Protein AF-A0AAU2PPN4-F1 (afdb_monomer_lite)

Structure (mmCIF, N/CA/C/O backbone):
data_AF-A0AAU2PPN4-F1
#
_entry.id   AF-A0AAU2PPN4-F1
#
loop_
_atom_site.group_PDB
_atom_site.id
_atom_site.type_symbol
_atom_site.label_atom_id
_atom_site.label_alt_id
_atom_site.label_comp_id
_atom_site.label_asym_id
_atom_site.label_entity_id
_atom_site.label_seq_id
_atom_site.pdbx_PDB_ins_code
_atom_site.Cartn_x
_atom_site.Cartn_y
_atom_site.Cartn_z
_atom_site.occupancy
_atom_site.B_iso_or_equiv
_atom_site.auth_seq_id
_atom_site.auth_comp_id
_atom_site.auth_asym_id
_atom_site.auth_atom_id
_atom_site.pdbx_PDB_model_num
ATOM 1 N N . MET A 1 1 ? -10.619 4.257 27.844 1.00 34.97 1 MET A N 1
ATOM 2 C CA . MET A 1 1 ? -9.522 4.331 26.847 1.00 34.97 1 MET A CA 1
ATOM 3 C C . MET A 1 1 ? -10.111 4.297 25.440 1.00 34.97 1 MET A C 1
ATOM 5 O O . MET A 1 1 ? -10.118 3.273 24.762 1.00 34.97 1 MET A O 1
ATOM 9 N N . ALA A 1 2 ? -10.735 5.408 25.063 1.00 36.84 2 ALA A N 1
ATOM 10 C CA . ALA A 1 2 ? -11.470 5.618 23.823 1.00 36.84 2 ALA A CA 1
ATOM 11 C C . ALA A 1 2 ? -10.862 6.824 23.096 1.00 36.84 2 ALA A C 1
ATOM 13 O O . ALA A 1 2 ? -10.266 7.665 23.760 1.00 36.84 2 ALA A O 1
ATOM 14 N N . ALA A 1 3 ? -11.058 6.863 21.776 1.00 34.19 3 ALA A N 1
ATOM 15 C CA . ALA A 1 3 ? -10.597 7.883 20.834 1.00 34.19 3 ALA A CA 1
ATOM 16 C C . ALA A 1 3 ? -9.078 7.920 20.598 1.00 34.19 3 ALA A C 1
ATOM 18 O O . ALA A 1 3 ? -8.352 8.563 21.338 1.00 34.19 3 ALA A O 1
ATOM 19 N N . ASP A 1 4 ? -8.614 7.245 19.538 1.00 32.22 4 ASP A N 1
ATOM 20 C CA . ASP A 1 4 ? -7.428 7.712 18.797 1.00 32.22 4 ASP A CA 1
ATOM 21 C C . ASP A 1 4 ? -7.310 7.068 17.400 1.00 32.22 4 ASP A C 1
ATOM 23 O O . ASP A 1 4 ? -6.239 6.675 16.954 1.00 32.22 4 ASP A O 1
ATOM 27 N N . LEU A 1 5 ? -8.434 6.925 16.684 1.00 43.41 5 LEU A N 1
ATOM 28 C CA .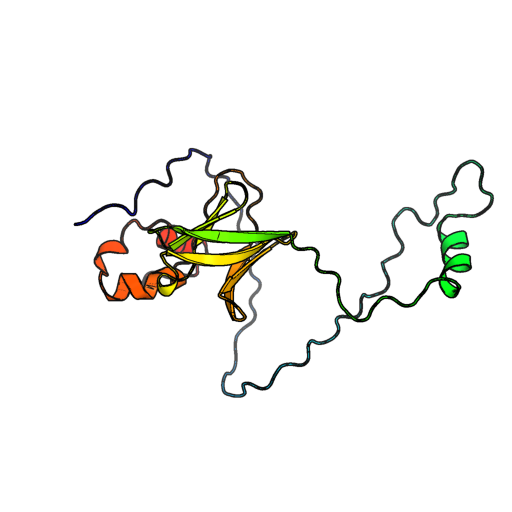 LEU A 1 5 ? -8.401 6.631 15.240 1.00 43.41 5 LEU A CA 1
ATOM 29 C C . LEU A 1 5 ? -8.370 7.916 14.388 1.00 43.41 5 LEU A C 1
ATOM 31 O O . LEU A 1 5 ? -8.417 7.852 13.163 1.00 43.41 5 LEU A O 1
ATOM 35 N N . ALA A 1 6 ? -8.283 9.088 15.021 1.00 44.72 6 ALA A N 1
ATOM 36 C CA . ALA A 1 6 ? -8.470 10.379 14.377 1.00 44.72 6 ALA A CA 1
ATOM 37 C C . ALA A 1 6 ? -7.206 11.240 14.474 1.00 44.72 6 ALA A C 1
ATOM 39 O O . ALA A 1 6 ? -7.064 12.032 15.399 1.00 44.72 6 ALA A O 1
ATOM 40 N N . LYS A 1 7 ? -6.309 11.094 13.487 1.00 33.94 7 LYS A N 1
ATOM 41 C CA . LYS A 1 7 ? -5.543 12.194 12.860 1.00 33.94 7 LYS A CA 1
ATOM 42 C C . LYS A 1 7 ? -4.616 11.650 11.768 1.00 33.94 7 LYS A C 1
ATOM 44 O O . LYS A 1 7 ? -3.400 11.592 11.908 1.00 33.94 7 LYS A O 1
ATOM 49 N N . CYS A 1 8 ? -5.191 11.350 10.608 1.00 38.97 8 CYS A N 1
ATOM 50 C CA . CYS A 1 8 ? -4.474 11.528 9.344 1.00 38.97 8 CYS A CA 1
ATOM 51 C C . CYS A 1 8 ? -4.653 12.989 8.885 1.00 38.97 8 CYS A C 1
ATOM 53 O O . CYS A 1 8 ? -5.188 13.246 7.815 1.00 38.97 8 CYS A O 1
ATOM 55 N N . GLN A 1 9 ? -4.281 13.967 9.723 1.00 38.28 9 GLN A N 1
ATOM 56 C CA . GLN A 1 9 ? -4.245 15.378 9.322 1.00 38.28 9 GLN A CA 1
ATOM 57 C C . GLN A 1 9 ? -2.889 15.672 8.680 1.00 38.28 9 GLN A C 1
ATOM 59 O O . GLN A 1 9 ? -1.949 16.119 9.327 1.00 38.28 9 GLN A O 1
ATOM 64 N N . GLY A 1 10 ? -2.801 15.379 7.387 1.00 33.25 10 GLY A N 1
ATOM 65 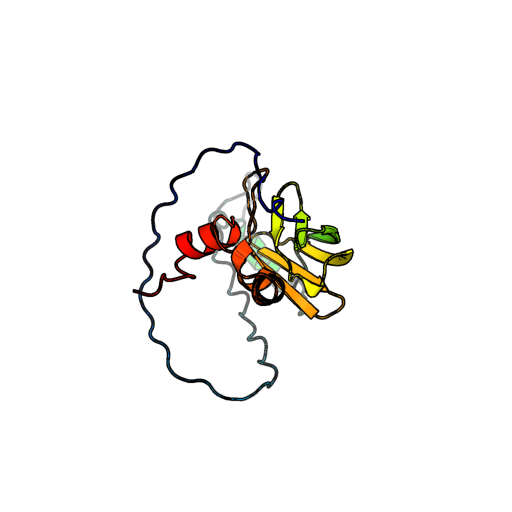C CA . GLY A 1 10 ? -1.851 15.990 6.469 1.00 33.25 10 GLY A CA 1
ATOM 66 C C . GLY A 1 10 ? -2.665 16.498 5.291 1.00 33.25 10 GLY A C 1
ATOM 67 O O . GLY A 1 10 ? -3.153 15.701 4.499 1.00 33.25 10 GLY A O 1
ATOM 68 N N . ALA A 1 11 ? -2.900 17.808 5.252 1.00 38.97 11 ALA A N 1
ATOM 69 C CA . ALA A 1 11 ? -3.744 18.466 4.268 1.00 38.97 11 ALA A CA 1
ATOM 70 C C . ALA A 1 11 ? -3.282 18.161 2.832 1.00 38.97 11 ALA A C 1
ATOM 72 O O . ALA A 1 11 ? -2.159 18.477 2.444 1.00 38.97 11 ALA A O 1
ATOM 73 N N . GLY A 1 12 ? -4.179 17.578 2.044 1.00 29.23 12 GLY A N 1
ATOM 74 C CA . GLY A 1 12 ? -4.065 17.427 0.601 1.00 29.23 12 GLY A CA 1
ATOM 75 C C . GLY A 1 12 ? -5.477 17.422 0.035 1.00 29.23 12 GLY A C 1
ATOM 76 O O . GLY A 1 12 ? -6.288 16.589 0.425 1.00 29.23 12 GLY A O 1
ATOM 77 N N . HIS A 1 13 ? -5.777 18.412 -0.801 1.00 29.27 13 HIS A N 1
ATOM 78 C CA . HIS A 1 13 ? -7.071 18.656 -1.441 1.00 29.27 13 HIS A CA 1
ATOM 79 C C . HIS A 1 13 ? -7.769 17.374 -1.946 1.00 29.27 13 HIS A C 1
ATOM 81 O O . HIS A 1 13 ? -7.088 16.501 -2.494 1.00 29.27 13 HIS A O 1
ATOM 87 N N . PRO A 1 14 ? -9.112 17.277 -1.860 1.00 30.80 14 PRO A N 1
ATOM 88 C CA . PRO A 1 14 ? -9.860 16.204 -2.501 1.00 30.80 14 PRO A CA 1
ATOM 89 C C . PRO A 1 14 ? -9.765 16.370 -4.022 1.00 30.80 14 PRO A C 1
ATOM 91 O O . PRO A 1 14 ? -10.419 17.221 -4.619 1.00 30.80 14 PRO A O 1
ATOM 94 N N . GLN A 1 15 ? -8.912 15.572 -4.657 1.00 39.47 15 GLN A N 1
ATOM 95 C CA . GLN A 1 15 ? -8.899 15.448 -6.110 1.00 39.47 15 GLN A CA 1
ATOM 96 C C . GLN A 1 15 ? -10.104 14.572 -6.477 1.00 39.47 15 GLN A C 1
ATOM 98 O O . GLN A 1 15 ? -10.141 13.384 -6.156 1.00 39.47 15 GLN A O 1
ATOM 103 N N . HIS A 1 16 ? -11.109 15.189 -7.090 1.00 28.36 16 HIS A N 1
ATOM 104 C CA . HIS A 1 16 ? -12.292 14.551 -7.654 1.00 28.36 16 HIS A CA 1
ATOM 105 C C . HIS A 1 16 ? -11.870 13.534 -8.730 1.00 28.36 16 HIS A C 1
ATOM 107 O O . HIS A 1 16 ? -11.605 13.902 -9.874 1.00 28.36 16 HIS A O 1
ATOM 113 N N . VAL A 1 17 ? -11.789 12.250 -8.375 1.00 34.25 17 VAL A N 1
ATOM 114 C CA . VAL A 1 17 ? -11.592 11.174 -9.355 1.00 34.25 17 VAL A CA 1
ATOM 115 C C . VAL A 1 17 ? -12.963 10.795 -9.903 1.00 34.25 17 VAL A C 1
ATOM 117 O O . VAL A 1 17 ? -13.818 10.285 -9.182 1.00 34.25 17 VAL A O 1
ATOM 120 N N . ALA A 1 18 ? -13.178 11.117 -11.177 1.00 27.34 18 ALA A N 1
ATOM 121 C CA . ALA A 1 18 ? -14.377 10.767 -11.924 1.00 27.34 18 ALA A CA 1
ATOM 122 C C . ALA A 1 18 ? -14.605 9.238 -11.943 1.00 27.34 18 ALA A C 1
ATOM 124 O O . ALA A 1 18 ? -13.632 8.478 -11.960 1.00 27.34 18 ALA A O 1
ATOM 125 N N . PRO A 1 19 ? -15.866 8.771 -11.972 1.00 28.31 19 PRO A N 1
ATOM 126 C CA . PRO A 1 19 ? -16.170 7.347 -11.969 1.00 28.31 19 PRO A CA 1
ATOM 127 C C . PRO A 1 19 ? -15.781 6.718 -13.312 1.00 28.31 19 PRO A C 1
ATOM 129 O O . PRO A 1 19 ? -16.357 7.033 -14.355 1.00 28.31 19 PRO A O 1
ATOM 132 N N . VAL A 1 20 ? -14.807 5.807 -13.291 1.00 32.62 20 VAL A N 1
ATOM 133 C CA . VAL A 1 20 ? -14.548 4.914 -14.424 1.00 32.62 20 VAL A CA 1
ATOM 134 C C . VAL A 1 20 ? -15.652 3.85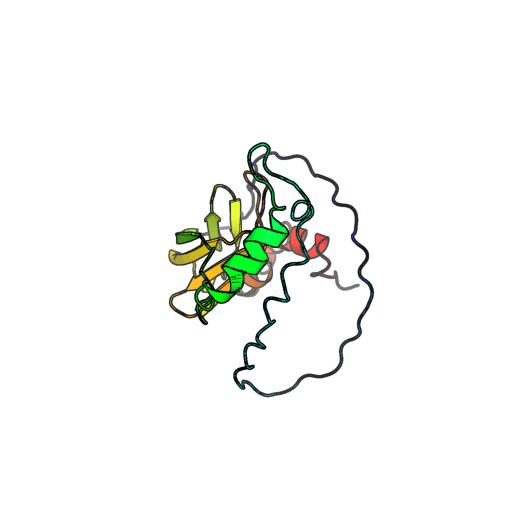9 -14.419 1.00 32.62 20 VAL A C 1
ATOM 136 O O . VAL A 1 20 ? -15.828 3.139 -13.438 1.00 32.62 20 VAL A O 1
ATOM 139 N N . ARG A 1 21 ? -16.443 3.840 -15.495 1.00 27.94 21 ARG A N 1
ATOM 140 C CA . ARG A 1 21 ? -17.590 2.947 -15.695 1.00 27.94 21 ARG A CA 1
ATOM 141 C C . ARG A 1 21 ? -17.179 1.485 -15.508 1.00 27.94 21 ARG A C 1
ATOM 143 O O . ARG A 1 21 ? -16.248 1.016 -16.156 1.00 27.94 21 ARG A O 1
ATOM 150 N N . ALA A 1 22 ? -17.898 0.791 -14.632 1.00 28.19 22 ALA A N 1
ATOM 151 C CA . ALA A 1 22 ? -17.830 -0.651 -14.477 1.00 28.19 22 ALA A CA 1
ATOM 152 C C . ALA A 1 22 ? -18.841 -1.285 -15.438 1.00 28.19 22 ALA A C 1
ATOM 154 O O . ALA A 1 22 ? -20.046 -1.205 -15.197 1.00 28.19 22 ALA A O 1
ATOM 155 N N . ASP A 1 23 ? -18.358 -1.889 -16.522 1.00 25.52 23 ASP A N 1
ATOM 156 C CA . ASP A 1 23 ? -19.172 -2.832 -17.283 1.00 25.52 23 ASP A CA 1
ATOM 157 C C . ASP A 1 23 ? -19.259 -4.152 -16.512 1.00 25.52 23 ASP A C 1
ATOM 159 O O . ASP A 1 23 ? -18.270 -4.689 -16.004 1.00 25.52 23 ASP A O 1
ATOM 163 N N . ALA A 1 24 ? -20.497 -4.614 -16.377 1.00 33.00 24 ALA A N 1
ATOM 164 C CA . ALA A 1 24 ? -20.911 -5.751 -15.582 1.00 33.00 24 ALA A CA 1
ATOM 165 C C . ALA A 1 24 ? -20.399 -7.076 -16.158 1.00 33.00 24 ALA A C 1
ATOM 167 O O . ALA A 1 24 ? -20.571 -7.353 -17.343 1.00 33.00 24 ALA A O 1
ATOM 168 N N . VAL A 1 25 ? -19.883 -7.949 -15.289 1.00 31.28 25 VAL A N 1
ATOM 169 C CA . VAL A 1 25 ? -19.829 -9.393 -15.550 1.00 31.28 25 VAL A CA 1
ATOM 170 C C . VAL A 1 25 ? -20.318 -10.116 -14.300 1.00 31.28 25 VAL A C 1
ATOM 172 O O . VAL A 1 25 ? -19.724 -10.020 -13.227 1.00 31.28 25 VAL A O 1
ATOM 175 N N . GLN A 1 26 ? -21.463 -10.782 -14.451 1.00 29.61 26 GLN A N 1
ATOM 176 C CA . GLN A 1 26 ? -22.139 -11.566 -13.425 1.00 29.61 26 GLN A CA 1
ATOM 177 C C . GLN A 1 26 ? -21.310 -12.770 -12.965 1.00 29.61 26 GLN A C 1
ATOM 179 O O . GLN A 1 26 ? -20.626 -13.431 -13.745 1.00 29.61 26 GLN A O 1
ATOM 184 N N . ALA A 1 27 ? -21.425 -13.051 -11.669 1.00 31.86 27 ALA A N 1
ATOM 185 C CA . ALA A 1 27 ? -20.850 -14.198 -10.991 1.00 31.86 27 ALA A CA 1
ATOM 186 C C . ALA A 1 27 ? -21.676 -15.470 -11.225 1.00 31.86 27 ALA A C 1
ATOM 188 O O . ALA A 1 27 ? -22.899 -15.435 -11.126 1.00 31.86 27 ALA A O 1
ATOM 189 N N . HIS A 1 28 ? -20.994 -16.606 -11.376 1.00 27.67 28 HIS A N 1
ATOM 190 C CA . HIS A 1 28 ? -21.511 -17.903 -10.948 1.00 27.67 28 HIS A CA 1
ATOM 191 C C . HIS A 1 28 ? -20.375 -18.788 -10.414 1.00 27.67 28 HIS A C 1
ATOM 193 O O . HIS A 1 28 ? -19.384 -19.011 -11.101 1.00 27.67 28 HIS A O 1
ATOM 199 N N . GLY A 1 29 ? -20.579 -19.317 -9.200 1.00 25.72 29 GLY A N 1
ATOM 200 C CA . GLY A 1 29 ? -20.062 -20.617 -8.755 1.00 25.72 29 GLY A CA 1
ATOM 201 C C . GLY A 1 29 ? -18.707 -20.650 -8.037 1.00 25.72 29 GLY A C 1
ATOM 202 O O . GLY A 1 29 ? -17.661 -20.690 -8.669 1.00 25.72 29 GLY A O 1
ATOM 203 N N . VAL A 1 30 ? -18.742 -20.781 -6.707 1.00 35.62 30 VAL A N 1
ATOM 204 C CA . VAL A 1 30 ? -17.782 -21.600 -5.928 1.00 35.62 30 VAL A CA 1
ATOM 205 C C . VAL A 1 30 ? -18.509 -22.926 -5.627 1.00 35.62 30 VAL A C 1
ATOM 207 O O . VAL A 1 30 ? -19.734 -22.866 -5.484 1.00 35.62 30 VAL A O 1
ATOM 210 N N . PRO A 1 31 ? -17.850 -24.103 -5.525 1.00 38.84 31 PRO A N 1
ATOM 211 C CA . PRO A 1 31 ? -16.815 -24.340 -4.509 1.00 38.84 31 PRO A CA 1
ATOM 212 C C . PRO A 1 31 ? -15.648 -25.269 -4.928 1.00 38.84 31 PRO A C 1
ATOM 214 O O . PRO A 1 31 ? -15.765 -26.064 -5.849 1.00 38.84 31 PRO A O 1
ATOM 217 N N . GLY A 1 32 ? -14.551 -25.211 -4.162 1.00 31.08 32 GLY A N 1
ATOM 218 C CA . GLY A 1 32 ? -13.634 -26.341 -3.941 1.00 31.08 32 GLY A CA 1
ATOM 219 C C . GLY A 1 32 ? -12.655 -26.705 -5.061 1.00 31.08 32 GLY A C 1
ATOM 220 O O . GLY A 1 32 ? -12.976 -27.512 -5.916 1.00 31.08 32 GLY A O 1
ATOM 221 N N . ASP A 1 33 ? -11.431 -26.178 -4.989 1.00 28.67 33 ASP A N 1
ATOM 222 C CA . ASP A 1 33 ? -10.220 -27.007 -4.863 1.00 28.67 33 ASP A CA 1
ATOM 223 C C . ASP A 1 33 ? -8.999 -26.097 -4.690 1.00 28.67 33 ASP A C 1
ATOM 225 O O . ASP A 1 33 ? -8.685 -25.262 -5.543 1.00 28.67 33 ASP A O 1
ATOM 229 N N . VAL A 1 34 ? -8.290 -26.249 -3.569 1.00 38.25 34 VAL A N 1
ATOM 230 C CA . VAL A 1 34 ? -6.958 -25.661 -3.369 1.00 38.25 34 VAL A CA 1
ATOM 231 C C . VAL A 1 34 ? -5.963 -26.564 -4.091 1.00 38.25 34 VAL A C 1
ATOM 233 O O . VAL A 1 34 ? -5.168 -27.277 -3.489 1.00 38.25 34 VAL A O 1
ATOM 236 N N . LEU A 1 35 ? -6.036 -26.550 -5.417 1.00 34.56 35 LEU A N 1
ATOM 237 C CA . LEU A 1 35 ? -4.981 -27.046 -6.279 1.00 34.56 35 LEU A CA 1
ATOM 238 C C . LEU A 1 35 ? -4.301 -25.836 -6.896 1.00 34.56 35 LEU A C 1
ATOM 240 O O . LEU A 1 35 ? -4.920 -24.994 -7.547 1.00 34.56 35 LEU A O 1
ATOM 244 N N . GLN A 1 36 ? -3.009 -25.752 -6.594 1.00 37.41 36 GLN A N 1
ATOM 245 C CA . GLN A 1 36 ? -2.022 -24.851 -7.165 1.00 37.41 36 GLN A CA 1
ATOM 246 C C . GLN A 1 36 ? -2.356 -24.577 -8.632 1.00 37.41 36 GLN A C 1
ATOM 248 O O . GLN A 1 36 ? -2.169 -25.426 -9.503 1.00 37.41 36 GLN A O 1
ATOM 253 N N . ARG A 1 37 ? -2.901 -23.387 -8.901 1.00 33.09 37 ARG A N 1
ATOM 254 C CA . ARG A 1 37 ? -3.187 -22.974 -10.272 1.00 33.09 37 ARG A CA 1
ATOM 255 C C . ARG A 1 37 ? -1.837 -22.877 -10.982 1.00 33.09 37 ARG A C 1
ATOM 257 O O . ARG A 1 37 ? -0.952 -22.194 -10.459 1.00 33.09 37 ARG A O 1
ATOM 264 N N . PRO A 1 38 ? -1.650 -23.522 -12.144 1.00 28.91 38 PRO A N 1
ATOM 265 C CA . PRO A 1 38 ? -0.454 -23.292 -12.928 1.00 28.91 38 PRO A CA 1
ATOM 266 C C . PRO A 1 38 ? -0.440 -21.803 -13.265 1.00 28.91 38 PRO A C 1
ATOM 268 O O . PRO A 1 38 ? -1.431 -21.266 -13.767 1.00 28.91 38 PRO A O 1
ATOM 271 N N . VAL A 1 39 ? 0.659 -21.124 -12.934 1.00 44.28 39 VAL A N 1
ATOM 272 C CA . VAL A 1 39 ? 0.920 -19.768 -13.410 1.00 44.28 39 VAL A CA 1
ATOM 273 C C . VAL A 1 39 ? 0.938 -19.876 -14.926 1.00 44.28 39 VAL A C 1
ATOM 275 O O . VAL A 1 39 ? 1.912 -20.335 -15.521 1.00 44.28 39 VAL A O 1
ATOM 278 N N . VAL A 1 40 ? -0.196 -19.554 -15.549 1.00 35.94 40 VAL A N 1
ATOM 279 C CA . VAL A 1 40 ? -0.322 -19.501 -16.997 1.00 35.94 40 VAL A CA 1
ATOM 280 C C . VAL A 1 40 ? 0.732 -18.503 -17.434 1.00 35.94 40 VAL A C 1
ATOM 282 O O . VAL A 1 40 ? 0.630 -17.315 -17.118 1.00 35.94 40 VAL A O 1
ATOM 285 N N . ARG A 1 41 ? 1.775 -19.012 -18.100 1.00 40.62 41 ARG A N 1
ATOM 286 C CA . ARG A 1 41 ? 2.785 -18.212 -18.780 1.00 40.62 41 ARG A CA 1
ATOM 287 C C . ARG A 1 41 ? 2.018 -17.303 -19.726 1.00 40.62 41 ARG A C 1
ATOM 289 O O . ARG A 1 41 ? 1.647 -17.705 -20.827 1.00 40.62 41 ARG A O 1
ATOM 296 N N . ARG A 1 42 ? 1.744 -16.075 -19.287 1.00 39.50 42 ARG A N 1
ATOM 297 C CA . ARG A 1 42 ? 1.425 -14.992 -20.200 1.00 39.50 42 ARG A CA 1
ATOM 298 C C . ARG A 1 42 ? 2.724 -14.828 -20.962 1.00 39.50 42 ARG A C 1
ATOM 300 O O . ARG A 1 42 ? 3.672 -14.250 -20.438 1.00 39.50 42 ARG A O 1
ATOM 307 N N . GLY A 1 43 ? 2.806 -15.485 -22.120 1.00 31.50 43 GLY A N 1
ATOM 308 C CA . GLY A 1 43 ? 3.913 -15.292 -23.033 1.00 31.50 43 GLY A CA 1
ATOM 309 C C . GLY A 1 43 ? 4.138 -13.795 -23.102 1.00 31.50 43 GLY A C 1
ATOM 310 O O . GLY A 1 43 ? 3.172 -13.037 -23.249 1.00 31.50 43 GLY A O 1
ATOM 311 N N . VAL A 1 44 ? 5.381 -13.372 -22.890 1.00 44.25 44 VAL A N 1
ATOM 312 C CA . VAL A 1 44 ? 5.805 -12.033 -23.270 1.00 44.25 44 VAL A CA 1
ATOM 313 C C . VAL A 1 44 ? 5.556 -11.995 -24.771 1.00 44.25 44 VAL A C 1
ATOM 315 O O . VAL A 1 44 ? 6.359 -12.481 -25.564 1.00 44.25 44 VAL A O 1
ATOM 318 N N . GLY A 1 45 ? 4.343 -11.580 -25.142 1.00 32.81 45 GLY A N 1
ATOM 319 C CA . GLY A 1 45 ? 3.944 -11.393 -26.517 1.00 32.81 45 GLY A CA 1
ATOM 320 C C . GLY A 1 45 ? 4.988 -10.484 -27.123 1.00 32.81 45 GLY A C 1
ATOM 321 O O . GLY A 1 45 ? 5.394 -9.518 -26.472 1.00 32.81 45 GLY A O 1
ATOM 322 N N . ALA A 1 46 ? 5.459 -10.871 -28.309 1.00 40.62 46 ALA A N 1
ATOM 323 C CA . ALA A 1 46 ? 6.370 -10.101 -29.133 1.00 40.62 46 ALA A CA 1
ATOM 324 C C . ALA A 1 46 ? 6.149 -8.610 -28.875 1.00 40.62 46 ALA A C 1
ATOM 326 O O . ALA A 1 46 ? 5.034 -8.116 -29.072 1.00 40.62 46 ALA A O 1
ATOM 327 N N . SER A 1 47 ? 7.178 -7.937 -28.348 1.00 46.97 47 SER A N 1
ATOM 328 C CA . SER A 1 47 ? 7.160 -6.491 -28.168 1.00 46.97 47 SER A CA 1
ATOM 329 C C . SER A 1 47 ? 6.639 -5.898 -29.468 1.00 46.97 47 SER A C 1
ATOM 331 O O . SER A 1 47 ? 7.255 -6.113 -30.516 1.00 46.97 47 SER A O 1
ATOM 333 N N . GLN A 1 48 ? 5.474 -5.250 -29.424 1.00 47.44 48 GLN A N 1
ATOM 334 C CA . GLN A 1 48 ? 4.966 -4.549 -30.593 1.00 47.44 48 GLN A CA 1
ATOM 335 C C . GLN A 1 48 ? 6.083 -3.630 -31.078 1.00 47.44 48 GLN A C 1
ATOM 337 O O . GLN A 1 48 ? 6.667 -2.920 -30.254 1.00 47.44 48 GLN A O 1
ATOM 342 N N . ALA A 1 49 ? 6.416 -3.750 -32.368 1.00 47.53 49 ALA A N 1
ATOM 343 C CA . ALA A 1 49 ? 7.464 -2.993 -33.038 1.00 47.53 49 ALA A CA 1
ATOM 344 C C . ALA A 1 49 ? 7.422 -1.552 -32.535 1.00 47.53 49 ALA A C 1
ATOM 346 O O . ALA A 1 49 ? 6.391 -0.875 -32.621 1.00 47.53 49 ALA A O 1
ATOM 347 N N . GLY A 1 50 ? 8.503 -1.152 -31.870 1.00 52.41 50 GLY A N 1
ATOM 348 C CA . GLY A 1 50 ? 8.554 0.126 -31.195 1.00 52.41 50 GLY A CA 1
ATOM 349 C C . GLY A 1 50 ? 8.403 1.222 -32.237 1.00 52.41 50 GLY A C 1
ATOM 350 O O . GLY A 1 50 ? 8.910 1.104 -33.351 1.00 52.41 50 GLY A O 1
ATOM 351 N N . VAL A 1 51 ? 7.767 2.328 -31.860 1.00 57.56 51 VAL A N 1
ATOM 352 C CA . VAL A 1 51 ? 7.574 3.558 -32.661 1.00 57.56 51 VAL A CA 1
ATOM 353 C C . VAL A 1 51 ? 8.919 4.227 -33.078 1.00 57.56 51 VAL A C 1
ATOM 355 O O . VAL A 1 51 ? 8.980 5.401 -33.421 1.00 57.56 51 VAL A O 1
ATOM 358 N N . GLY A 1 52 ? 10.041 3.498 -33.063 1.00 64.56 52 GLY A N 1
ATOM 359 C CA . GLY A 1 52 ? 11.376 3.942 -33.448 1.00 64.56 52 GLY A CA 1
ATOM 360 C C . GLY A 1 52 ? 12.196 2.938 -34.266 1.00 64.56 52 GLY A C 1
ATOM 361 O O . GLY A 1 52 ? 13.349 3.252 -34.553 1.00 64.56 52 GLY A O 1
ATOM 362 N N . ASP A 1 53 ? 11.658 1.781 -34.664 1.00 76.19 53 ASP A N 1
ATOM 363 C CA . ASP A 1 53 ? 12.448 0.751 -35.365 1.00 76.19 53 ASP A CA 1
ATOM 364 C C . ASP A 1 53 ? 12.845 1.181 -36.794 1.00 76.19 53 ASP A C 1
ATOM 366 O O . ASP A 1 53 ? 13.942 0.860 -37.261 1.00 76.19 53 ASP A O 1
ATOM 370 N N . ASP A 1 54 ? 12.025 2.016 -37.442 1.00 81.62 54 ASP A N 1
ATOM 371 C CA . ASP A 1 54 ? 12.295 2.600 -38.768 1.00 81.62 54 ASP A CA 1
ATOM 372 C C . ASP A 1 54 ? 13.314 3.749 -38.732 1.00 81.62 54 ASP A C 1
ATOM 374 O O . ASP A 1 54 ? 13.801 4.223 -39.765 1.00 81.62 54 ASP A O 1
ATOM 378 N N . ARG A 1 55 ? 13.661 4.236 -37.534 1.00 83.44 55 ARG A N 1
ATOM 379 C CA . ARG A 1 55 ? 14.604 5.342 -37.392 1.00 83.44 55 ARG A CA 1
ATOM 380 C C . ARG A 1 55 ? 15.997 4.891 -37.822 1.00 83.44 55 ARG A C 1
ATOM 382 O O . ARG A 1 55 ? 16.508 3.851 -37.410 1.00 83.44 55 ARG A O 1
ATOM 389 N N . ARG A 1 56 ? 16.668 5.749 -38.591 1.00 84.06 56 ARG A N 1
ATOM 390 C CA . ARG A 1 56 ? 18.088 5.604 -38.938 1.00 84.06 56 ARG A CA 1
ATOM 391 C C . ARG A 1 56 ? 18.939 6.463 -38.005 1.00 84.06 56 ARG A C 1
ATOM 393 O O . ARG A 1 56 ? 18.650 7.640 -37.773 1.00 84.06 56 ARG A O 1
ATOM 400 N N . ILE A 1 57 ? 19.997 5.880 -37.447 1.00 83.38 57 ILE A N 1
ATOM 401 C CA . ILE A 1 57 ? 21.026 6.631 -36.711 1.00 83.38 57 ILE A CA 1
ATOM 402 C C . ILE A 1 57 ? 21.900 7.332 -37.755 1.00 83.38 57 ILE A C 1
ATOM 404 O O . ILE A 1 57 ? 22.325 6.677 -38.697 1.00 83.38 57 ILE A O 1
ATOM 408 N N . ARG A 1 58 ? 22.173 8.640 -37.601 1.00 83.12 58 ARG A N 1
ATOM 409 C CA . ARG A 1 58 ? 22.766 9.500 -38.656 1.00 83.12 58 ARG A CA 1
ATOM 410 C C . ARG A 1 58 ? 23.896 8.848 -39.466 1.00 83.12 58 ARG A C 1
ATOM 412 O O . ARG A 1 58 ? 23.887 8.931 -40.684 1.00 83.12 58 ARG A O 1
ATOM 419 N N . SER A 1 59 ? 24.868 8.230 -38.796 1.00 81.75 59 SER A N 1
ATOM 420 C CA . SER A 1 59 ? 26.066 7.642 -39.414 1.00 81.75 59 SER A CA 1
ATOM 421 C C . SER A 1 59 ? 25.901 6.185 -39.870 1.00 81.75 59 SER A C 1
ATOM 423 O O . SER A 1 59 ? 26.860 5.581 -40.349 1.00 81.75 59 SER A O 1
ATOM 425 N N . ARG A 1 60 ? 24.722 5.580 -39.692 1.00 82.81 60 ARG A N 1
ATOM 426 C CA . ARG A 1 60 ? 24.458 4.166 -39.978 1.00 82.81 60 ARG A CA 1
ATOM 427 C C . ARG A 1 60 ? 23.616 4.011 -41.243 1.00 82.81 60 ARG A C 1
ATOM 429 O O . ARG A 1 60 ? 22.683 4.766 -41.496 1.00 82.81 60 ARG A O 1
ATOM 436 N N . HIS A 1 61 ? 23.953 2.993 -42.029 1.00 83.19 61 HIS A N 1
ATOM 437 C CA . HIS A 1 61 ? 23.344 2.732 -43.334 1.00 83.19 61 HIS A CA 1
ATOM 438 C C . HIS A 1 61 ? 22.045 1.917 -43.245 1.00 83.19 61 HIS A C 1
ATOM 440 O O . HIS A 1 61 ? 21.234 2.012 -44.160 1.00 83.19 61 HIS A O 1
ATOM 446 N N . ARG A 1 62 ? 21.811 1.181 -42.153 1.00 85.12 62 ARG A N 1
ATOM 447 C CA . ARG A 1 62 ? 20.581 0.408 -41.901 1.00 85.12 62 ARG A CA 1
ATOM 448 C C . ARG A 1 62 ? 19.702 1.048 -40.825 1.00 85.12 62 ARG A C 1
ATOM 450 O O . ARG A 1 62 ? 20.174 1.899 -40.062 1.00 85.12 62 ARG A O 1
ATOM 457 N N . THR A 1 63 ? 18.428 0.671 -40.790 1.00 88.56 63 THR A N 1
ATOM 458 C CA . THR A 1 63 ? 17.493 1.066 -39.723 1.00 88.56 63 THR A CA 1
ATOM 459 C C . THR A 1 63 ? 17.796 0.315 -38.426 1.00 88.56 63 THR A C 1
ATOM 461 O O . THR A 1 63 ? 18.509 -0.693 -38.421 1.00 88.56 63 THR A O 1
ATOM 464 N N . ILE A 1 64 ? 17.276 0.810 -37.300 1.00 88.56 64 ILE A N 1
ATOM 465 C CA . ILE A 1 64 ? 17.415 0.127 -36.005 1.00 88.56 64 ILE A CA 1
ATOM 466 C C . ILE A 1 64 ? 16.782 -1.273 -36.073 1.00 88.56 64 ILE A C 1
ATOM 468 O O . ILE A 1 64 ? 17.400 -2.233 -35.618 1.00 88.56 64 ILE A O 1
ATOM 472 N N . GLY A 1 65 ? 15.618 -1.412 -36.716 1.00 89.19 65 GLY A N 1
ATOM 473 C CA . GLY A 1 65 ? 14.930 -2.694 -36.897 1.00 89.19 65 GLY A CA 1
ATOM 474 C C . GLY A 1 65 ? 15.705 -3.709 -37.750 1.00 89.19 65 GLY A C 1
ATOM 475 O O . GLY A 1 65 ? 15.714 -4.903 -37.440 1.00 89.19 65 GLY A O 1
ATOM 476 N N . GLU A 1 66 ? 16.414 -3.254 -38.788 1.00 88.88 66 GLU A N 1
ATOM 477 C CA . GLU A 1 66 ? 17.277 -4.111 -39.617 1.00 88.88 66 GLU A CA 1
ATOM 478 C C . GLU A 1 66 ? 18.482 -4.644 -38.831 1.00 88.88 66 GLU A C 1
ATOM 480 O O . GLU A 1 66 ? 18.808 -5.829 -38.928 1.00 88.88 66 GLU A O 1
ATOM 485 N N . TYR A 1 67 ? 19.132 -3.793 -38.026 1.00 89.62 67 TYR A N 1
ATOM 486 C CA . TYR A 1 67 ? 20.205 -4.241 -37.133 1.00 89.62 67 TYR A CA 1
ATOM 487 C C . TYR A 1 67 ? 19.679 -5.182 -36.050 1.00 89.62 67 TYR A C 1
ATOM 489 O O . TYR A 1 67 ? 20.264 -6.242 -35.846 1.00 89.62 67 TYR A O 1
ATOM 497 N N . PHE A 1 68 ? 18.541 -4.861 -35.429 1.00 88.44 68 PHE A N 1
ATOM 498 C CA . PHE A 1 68 ? 17.922 -5.725 -34.426 1.00 88.44 68 PHE A CA 1
ATOM 499 C C . PHE A 1 68 ? 17.597 -7.109 -34.993 1.00 88.44 68 PHE A C 1
ATOM 501 O O . PHE A 1 68 ? 17.873 -8.116 -34.352 1.00 88.44 68 PHE A O 1
ATOM 508 N N . THR A 1 69 ? 17.077 -7.188 -36.220 1.00 90.88 69 THR A N 1
ATOM 509 C CA . THR A 1 69 ? 16.782 -8.472 -36.877 1.00 90.88 69 THR A CA 1
ATOM 510 C C . THR A 1 69 ? 18.050 -9.292 -37.130 1.00 90.88 69 THR A C 1
ATOM 512 O O . THR A 1 69 ? 18.025 -10.511 -36.962 1.00 90.88 69 THR A O 1
ATOM 515 N N . ALA A 1 70 ? 19.158 -8.635 -37.493 1.00 90.25 70 ALA A N 1
ATOM 516 C CA . ALA A 1 70 ? 20.452 -9.286 -37.695 1.00 90.25 70 ALA A CA 1
ATOM 517 C C . ALA A 1 70 ? 21.104 -9.749 -36.377 1.00 90.25 70 ALA A C 1
ATOM 519 O O . ALA A 1 70 ? 21.757 -10.789 -36.355 1.00 90.25 70 ALA A O 1
ATOM 520 N N . GLU A 1 71 ? 20.914 -9.004 -35.285 1.00 90.12 71 GLU A N 1
ATOM 521 C CA . GLU A 1 71 ? 21.437 -9.332 -33.952 1.00 90.12 71 GLU A CA 1
ATOM 522 C C . GLU A 1 71 ? 20.570 -10.355 -33.208 1.00 90.12 71 GLU A C 1
ATOM 524 O O . GLU A 1 71 ? 21.093 -11.139 -32.423 1.00 90.12 71 GLU A O 1
ATOM 529 N N . ARG A 1 72 ? 19.258 -10.408 -33.480 1.00 89.44 72 ARG A N 1
ATOM 530 C CA . ARG A 1 72 ? 18.294 -11.288 -32.799 1.00 89.44 72 ARG A CA 1
ATOM 531 C C . ARG A 1 72 ? 18.725 -12.758 -32.666 1.00 89.44 72 ARG A C 1
ATOM 533 O O . ARG A 1 72 ? 18.549 -13.285 -31.573 1.00 89.44 72 ARG A O 1
ATOM 540 N N . PRO A 1 73 ? 19.272 -13.444 -33.693 1.00 90.56 73 PRO A N 1
ATOM 541 C CA . PRO A 1 73 ? 19.721 -14.833 -33.545 1.00 90.56 73 PRO A CA 1
ATOM 542 C C . PRO A 1 73 ? 20.993 -14.991 -32.695 1.00 90.56 73 PRO A C 1
ATOM 544 O O . PRO A 1 73 ? 21.313 -16.107 -32.301 1.00 90.56 73 PRO A O 1
ATOM 547 N N . LEU A 1 74 ? 21.722 -13.903 -32.424 1.00 92.38 74 LEU A N 1
ATOM 548 C CA . LEU A 1 74 ? 22.918 -13.887 -31.574 1.00 92.38 74 LEU A CA 1
ATOM 549 C C . LEU A 1 74 ? 22.583 -13.632 -30.095 1.00 92.38 74 LEU A C 1
ATOM 551 O O . LEU A 1 74 ? 23.455 -13.771 -29.238 1.00 92.38 74 LEU A O 1
ATOM 555 N N . LEU A 1 75 ? 21.345 -13.232 -29.785 1.00 90.19 75 LEU A N 1
ATOM 556 C CA . LEU A 1 75 ? 20.902 -12.980 -28.417 1.00 90.19 75 LEU A CA 1
ATOM 557 C C . LEU A 1 75 ? 20.619 -14.296 -27.685 1.00 90.19 75 LEU A C 1
ATOM 559 O O . LEU A 1 75 ? 20.054 -15.235 -28.245 1.00 90.19 75 LEU A O 1
ATOM 563 N N . GLY A 1 76 ? 20.980 -14.345 -26.402 1.00 87.81 76 GLY A N 1
ATOM 564 C CA . GLY A 1 76 ? 20.603 -15.450 -25.524 1.00 87.81 76 GLY A CA 1
ATOM 565 C C . GLY A 1 76 ? 19.091 -15.505 -25.292 1.00 87.81 76 GLY A C 1
ATOM 566 O O . GLY A 1 76 ? 18.396 -14.488 -25.364 1.00 87.81 76 GLY A O 1
ATOM 567 N N . SER A 1 77 ? 18.580 -16.696 -24.979 1.00 86.88 77 SER A N 1
ATOM 568 C CA . SER A 1 77 ? 17.200 -16.858 -24.523 1.00 86.88 77 SER A CA 1
ATOM 569 C C . SER A 1 77 ? 16.967 -16.069 -23.236 1.00 86.88 77 SER A C 1
ATOM 571 O O . SER A 1 77 ? 17.843 -16.005 -22.370 1.00 86.88 77 SER A O 1
ATOM 573 N N . LEU A 1 78 ? 15.770 -15.497 -23.091 1.00 85.62 78 LEU A N 1
ATOM 574 C CA . LEU A 1 78 ? 15.388 -14.854 -21.840 1.00 85.62 78 LEU A CA 1
ATOM 575 C C . LEU A 1 78 ? 15.410 -15.903 -20.711 1.00 85.62 78 LEU A C 1
ATOM 577 O O . LEU A 1 78 ? 14.942 -17.022 -20.938 1.00 85.62 78 LEU A O 1
ATOM 581 N N . PRO A 1 79 ? 15.933 -15.568 -19.519 1.00 87.44 79 PRO A N 1
ATOM 582 C CA . PRO A 1 79 ? 15.786 -16.426 -18.352 1.00 87.44 79 PRO A CA 1
ATOM 583 C C . PRO A 1 79 ? 14.315 -16.800 -18.121 1.00 87.44 79 PRO A C 1
ATOM 585 O O . PRO A 1 79 ? 13.430 -15.959 -18.283 1.00 87.44 79 PRO A O 1
ATOM 588 N N . ASP A 1 80 ? 14.060 -18.052 -17.735 1.00 85.75 80 ASP A N 1
ATOM 589 C CA . ASP A 1 80 ? 12.704 -18.527 -17.422 1.00 85.75 80 ASP A CA 1
ATOM 590 C C . ASP A 1 80 ? 12.114 -17.845 -16.176 1.00 85.75 80 ASP A C 1
ATOM 592 O O . ASP A 1 80 ? 10.894 -17.713 -16.064 1.00 85.75 80 ASP A O 1
ATOM 596 N N . GLU A 1 81 ? 12.971 -17.414 -15.246 1.00 85.00 81 GLU A N 1
ATOM 597 C CA . GLU A 1 81 ? 12.557 -16.738 -14.019 1.00 85.00 81 GLU A CA 1
ATOM 598 C C . GLU A 1 81 ? 12.329 -15.238 -14.284 1.00 85.00 81 GLU A C 1
ATOM 600 O O . GLU A 1 81 ? 13.233 -14.556 -14.788 1.00 85.00 81 GLU A O 1
ATOM 605 N N . PRO A 1 82 ? 11.150 -14.689 -13.943 1.00 81.44 82 PRO A N 1
ATOM 606 C CA . PRO A 1 82 ? 10.886 -13.267 -14.088 1.00 81.44 82 PRO A CA 1
ATO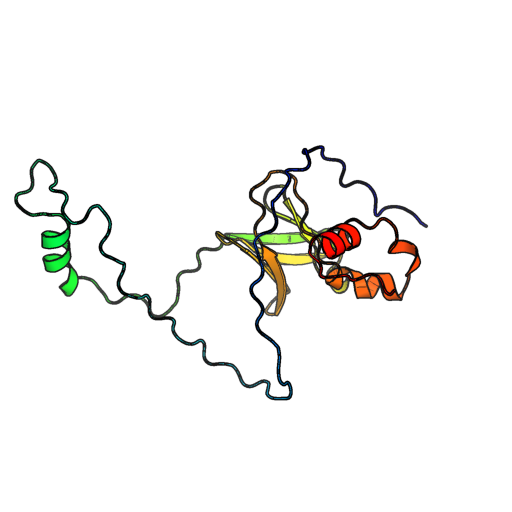M 607 C C . PRO A 1 82 ? 11.812 -12.434 -13.196 1.00 81.44 82 PRO A C 1
ATOM 609 O O . PRO A 1 82 ? 12.097 -12.770 -12.049 1.00 81.44 82 PRO A O 1
ATOM 612 N N . PHE A 1 83 ? 12.256 -11.292 -13.719 1.00 80.69 83 PHE A N 1
ATOM 613 C CA . PHE A 1 83 ? 13.081 -10.373 -12.949 1.00 80.69 83 PHE A CA 1
ATOM 614 C C . PHE A 1 83 ? 12.249 -9.634 -11.895 1.00 80.69 83 PHE A C 1
ATOM 616 O O . PHE A 1 83 ? 11.305 -8.903 -12.219 1.00 80.69 83 PHE A O 1
ATOM 623 N N . GLU A 1 84 ? 12.650 -9.771 -10.632 1.00 81.81 84 GLU A N 1
ATOM 624 C CA . GLU A 1 84 ? 12.022 -9.068 -9.521 1.00 81.81 84 GLU A CA 1
ATOM 625 C C . GLU A 1 84 ? 12.284 -7.558 -9.631 1.00 81.81 84 GLU A C 1
ATOM 627 O O . GLU A 1 84 ? 13.383 -7.061 -9.390 1.00 81.81 84 GLU A O 1
ATOM 632 N N . THR A 1 85 ? 11.253 -6.815 -10.034 1.00 86.69 85 THR A N 1
ATOM 633 C CA . THR A 1 85 ? 11.339 -5.364 -10.271 1.00 86.69 85 THR A CA 1
ATOM 634 C C . THR A 1 85 ? 11.006 -4.561 -9.004 1.00 86.69 85 THR A C 1
ATOM 636 O O . THR A 1 85 ? 11.186 -3.339 -8.955 1.00 86.69 85 THR A O 1
ATOM 639 N N . GLY A 1 86 ? 10.492 -5.226 -7.965 1.00 88.38 86 GLY A N 1
ATOM 640 C CA . GLY A 1 86 ? 10.098 -4.604 -6.713 1.00 88.38 86 GLY A CA 1
ATOM 641 C C . GLY A 1 86 ? 11.281 -4.148 -5.855 1.00 88.38 86 GLY A C 1
ATOM 642 O O . GLY A 1 86 ? 12.340 -4.769 -5.804 1.00 88.38 86 GLY A O 1
ATOM 643 N N . ARG A 1 87 ? 11.092 -3.054 -5.109 1.00 92.56 87 ARG A N 1
ATOM 644 C CA . ARG A 1 87 ? 12.000 -2.676 -4.015 1.00 92.56 87 ARG A CA 1
ATOM 645 C C . ARG A 1 87 ? 11.539 -3.311 -2.714 1.00 92.56 87 ARG A C 1
ATOM 647 O O . ARG A 1 87 ? 10.407 -3.084 -2.296 1.00 92.56 87 ARG A O 1
ATOM 654 N N . LEU A 1 88 ? 12.433 -4.043 -2.058 1.00 94.38 88 LEU A N 1
ATOM 655 C CA . LEU A 1 88 ? 12.160 -4.679 -0.775 1.00 94.38 88 LEU A CA 1
ATOM 656 C C . LEU A 1 88 ? 12.407 -3.717 0.395 1.00 94.38 88 LEU A C 1
ATOM 658 O O . LEU A 1 88 ? 13.442 -3.055 0.469 1.00 94.38 88 LEU A O 1
ATOM 662 N N . PHE A 1 89 ? 11.470 -3.690 1.335 1.00 94.62 89 PHE A N 1
ATOM 663 C CA . PHE A 1 89 ? 11.543 -2.956 2.591 1.00 94.62 89 PHE A CA 1
ATOM 664 C C . PHE A 1 89 ? 11.252 -3.893 3.759 1.00 94.62 89 PHE A C 1
ATOM 666 O O . PHE A 1 89 ? 10.392 -4.765 3.662 1.00 94.62 89 PHE A O 1
ATOM 673 N N . THR A 1 90 ? 11.920 -3.664 4.883 1.00 95.94 90 THR A N 1
ATOM 674 C CA . THR A 1 90 ? 11.648 -4.357 6.145 1.00 95.94 90 THR A CA 1
ATOM 675 C C . THR A 1 90 ? 11.152 -3.318 7.138 1.00 95.94 90 THR A C 1
ATOM 677 O O . THR A 1 90 ? 11.905 -2.425 7.523 1.00 95.94 90 THR A O 1
ATOM 680 N N . LEU A 1 91 ? 9.868 -3.381 7.491 1.00 94.25 91 LEU A N 1
ATOM 681 C CA . LEU A 1 91 ? 9.174 -2.325 8.230 1.00 94.25 91 LEU A CA 1
ATOM 682 C C . LEU A 1 91 ? 8.449 -2.906 9.438 1.00 94.25 91 LEU A C 1
ATOM 684 O O . LEU A 1 91 ? 7.890 -3.997 9.379 1.00 94.25 91 LEU A O 1
ATOM 688 N N . ARG A 1 92 ? 8.431 -2.153 10.536 1.00 95.44 92 ARG A N 1
ATOM 689 C CA . ARG A 1 92 ? 7.658 -2.505 11.727 1.00 95.44 92 ARG A CA 1
ATOM 690 C C . ARG A 1 92 ? 6.238 -1.961 11.604 1.00 95.44 92 ARG A C 1
ATOM 692 O O . ARG A 1 92 ? 6.055 -0.805 11.228 1.00 95.44 92 ARG A O 1
ATOM 699 N N . VAL A 1 93 ? 5.255 -2.791 11.935 1.00 96.06 93 VAL A N 1
ATOM 700 C CA . VAL A 1 93 ? 3.840 -2.408 11.935 1.00 96.06 93 VAL A CA 1
ATOM 701 C C . VAL A 1 93 ? 3.536 -1.529 13.147 1.00 96.06 93 VAL A C 1
ATOM 703 O O . VAL A 1 93 ? 3.846 -1.896 14.284 1.00 96.06 93 VAL A O 1
ATOM 706 N N . ASP A 1 94 ? 2.914 -0.379 12.896 1.00 94.50 94 ASP A N 1
ATOM 707 C CA . ASP A 1 94 ? 2.502 0.575 13.928 1.00 94.50 94 ASP A CA 1
ATOM 708 C C . ASP A 1 94 ? 1.280 0.071 14.728 1.00 94.50 94 ASP A C 1
ATOM 710 O O . ASP A 1 94 ? 0.555 -0.830 14.300 1.00 94.50 94 ASP A O 1
ATOM 714 N N . ARG A 1 95 ? 0.992 0.694 15.876 1.00 92.25 95 ARG A N 1
ATOM 715 C CA . ARG A 1 95 ? -0.166 0.399 16.742 1.00 92.25 95 ARG A CA 1
ATOM 716 C C . ARG A 1 95 ? -1.518 0.524 16.035 1.00 92.25 95 ARG A C 1
ATOM 718 O O . ARG A 1 95 ? -2.500 -0.050 16.491 1.00 92.25 95 ARG A O 1
ATOM 725 N N . TYR A 1 96 ? -1.568 1.280 14.940 1.00 90.81 96 TYR A N 1
ATOM 726 C CA . TYR A 1 96 ? -2.758 1.471 14.106 1.00 90.81 96 TYR A CA 1
ATOM 727 C C . TYR A 1 96 ? -2.870 0.442 12.976 1.00 90.81 96 TYR A C 1
ATOM 729 O O . TYR A 1 96 ? -3.656 0.634 12.049 1.00 90.81 96 TYR A O 1
ATOM 737 N N . SER A 1 97 ? -2.071 -0.628 13.025 1.00 93.06 97 SER A N 1
ATOM 738 C CA . SER A 1 97 ? -2.011 -1.658 11.989 1.00 93.06 97 SER A CA 1
ATOM 739 C C . SER A 1 97 ? -1.687 -1.085 10.607 1.00 93.06 97 SER A C 1
ATOM 741 O O . SER A 1 97 ? -2.370 -1.338 9.615 1.00 93.06 97 SER A O 1
ATOM 743 N N . GLN A 1 98 ? -0.668 -0.226 10.557 1.00 94.88 98 GLN A N 1
ATOM 744 C CA . GLN A 1 98 ? -0.232 0.464 9.344 1.00 94.88 98 GLN A CA 1
ATOM 745 C C . GLN A 1 98 ? 1.281 0.347 9.167 1.00 94.88 98 GLN A C 1
ATOM 747 O O . GLN A 1 98 ? 2.030 0.257 10.142 1.00 94.88 98 GLN A O 1
ATOM 752 N N . ILE A 1 99 ? 1.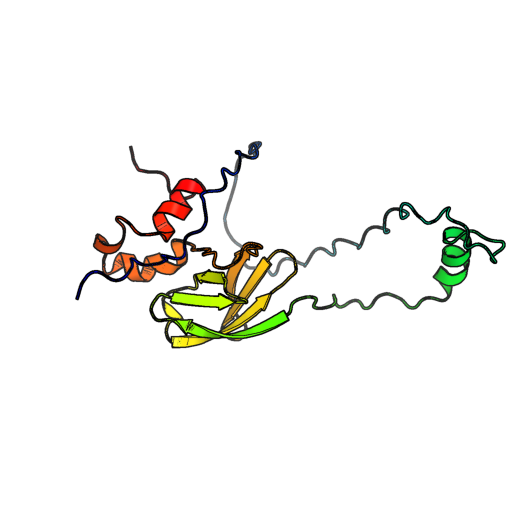722 0.406 7.912 1.00 95.00 99 ILE A N 1
ATOM 753 C CA . ILE A 1 99 ? 3.127 0.519 7.518 1.00 95.00 99 ILE A CA 1
ATOM 754 C C . ILE A 1 99 ? 3.352 1.795 6.704 1.00 95.00 99 ILE A C 1
ATOM 756 O O . ILE A 1 99 ? 2.494 2.211 5.922 1.00 95.00 99 ILE A O 1
ATOM 760 N N . CYS A 1 100 ? 4.523 2.407 6.871 1.00 95.06 100 CYS A N 1
ATOM 761 C CA . CYS A 1 100 ? 4.920 3.619 6.156 1.00 95.06 100 CYS A CA 1
ATOM 762 C C . CYS A 1 100 ? 5.949 3.282 5.071 1.00 95.06 100 CYS A C 1
ATOM 764 O O . CYS A 1 100 ? 7.098 2.971 5.379 1.00 95.06 100 CYS A O 1
ATOM 766 N N . VAL A 1 101 ? 5.561 3.395 3.800 1.00 92.94 101 VAL A N 1
ATOM 767 C CA . VAL A 1 101 ? 6.436 3.173 2.639 1.00 92.94 101 VAL A CA 1
ATOM 768 C C . VAL A 1 101 ? 6.543 4.474 1.850 1.00 92.94 101 VAL A C 1
ATOM 770 O O . VAL A 1 101 ? 5.549 4.963 1.318 1.00 92.94 101 VAL A O 1
ATOM 773 N N . ARG A 1 102 ? 7.753 5.044 1.756 1.00 89.75 102 ARG A N 1
ATOM 774 C CA . ARG A 1 102 ? 8.035 6.302 1.026 1.00 89.75 102 ARG A CA 1
ATOM 775 C C . ARG A 1 102 ? 7.019 7.420 1.330 1.00 89.75 102 ARG A C 1
ATOM 777 O O . ARG A 1 102 ? 6.479 8.029 0.413 1.00 89.75 102 ARG A O 1
ATOM 784 N N . THR A 1 103 ? 6.754 7.657 2.619 1.00 90.25 103 THR A N 1
ATOM 785 C CA . THR A 1 103 ? 5.810 8.677 3.134 1.00 90.25 103 THR A CA 1
ATOM 786 C C . THR A 1 103 ? 4.322 8.314 3.017 1.00 90.25 103 THR A C 1
ATOM 788 O O . THR A 1 103 ? 3.497 8.974 3.642 1.00 90.25 103 THR A O 1
ATOM 791 N N . ASN A 1 104 ? 3.964 7.244 2.304 1.00 93.88 104 ASN A N 1
ATOM 792 C CA . ASN A 1 104 ? 2.583 6.774 2.194 1.00 93.88 104 ASN A CA 1
ATOM 793 C C . ASN A 1 104 ? 2.284 5.682 3.219 1.00 93.88 104 ASN A C 1
ATOM 795 O O . ASN A 1 104 ? 3.152 4.870 3.550 1.00 93.88 104 ASN A O 1
ATOM 799 N N . ARG A 1 105 ? 1.050 5.676 3.724 1.00 94.69 105 ARG A N 1
ATOM 800 C CA . ARG A 1 105 ? 0.586 4.736 4.746 1.00 94.69 105 ARG A CA 1
ATOM 801 C C . ARG A 1 105 ? -0.303 3.671 4.126 1.00 94.69 105 ARG A C 1
ATOM 803 O O . ARG A 1 105 ? -1.248 3.998 3.410 1.00 94.69 105 ARG A O 1
ATOM 810 N N . TYR A 1 106 ? -0.026 2.418 4.451 1.00 95.19 106 TYR A N 1
ATOM 811 C CA . TYR A 1 106 ? -0.793 1.267 3.989 1.00 95.19 106 TYR A CA 1
ATOM 812 C C . TYR A 1 106 ? -1.256 0.455 5.188 1.00 95.19 106 TYR A C 1
ATOM 814 O O . TYR A 1 106 ? -0.490 0.248 6.128 1.00 95.19 106 TYR A O 1
ATOM 822 N N . SER A 1 107 ? -2.512 0.023 5.172 1.00 95.00 107 SER A N 1
ATOM 823 C CA . SER A 1 107 ? -3.050 -0.856 6.217 1.00 95.00 107 SER A CA 1
ATOM 824 C C . SER A 1 107 ? -2.498 -2.280 6.113 1.00 95.00 107 SER A C 1
ATOM 826 O O . SER A 1 107 ? -2.209 -2.774 5.026 1.00 95.00 107 SER A O 1
ATOM 828 N N . VAL A 1 108 ? -2.384 -2.954 7.247 1.00 95.25 108 VAL A N 1
ATOM 829 C CA . VAL A 1 108 ? -2.068 -4.384 7.347 1.00 95.25 108 VAL A CA 1
ATOM 830 C C . VAL A 1 108 ? -3.014 -5.031 8.362 1.00 95.25 108 VAL A C 1
ATOM 832 O O . VAL A 1 108 ? -3.572 -4.304 9.186 1.00 95.25 108 VAL A O 1
ATOM 835 N N . PRO A 1 109 ? -3.211 -6.359 8.350 1.00 94.62 109 PRO A N 1
ATOM 836 C CA . PRO A 1 109 ? -4.060 -7.036 9.330 1.00 94.62 109 PRO A CA 1
ATOM 837 C C . PRO A 1 109 ? -3.647 -6.774 10.789 1.00 94.62 109 PRO A C 1
ATOM 839 O O . PRO A 1 109 ? -2.465 -6.861 11.127 1.00 94.62 109 PRO A O 1
ATOM 842 N N . VAL A 1 110 ? -4.626 -6.513 11.666 1.00 93.06 110 VAL A N 1
ATOM 843 C CA . VAL A 1 110 ? -4.426 -6.169 13.096 1.00 93.06 110 VAL A CA 1
ATOM 844 C C . VAL A 1 110 ? -3.591 -7.197 13.867 1.00 93.06 110 VAL A C 1
ATOM 846 O O . VAL A 1 110 ? -2.824 -6.825 14.757 1.00 93.06 110 VAL A O 1
ATOM 849 N N . ARG A 1 111 ? -3.654 -8.479 13.499 1.00 92.12 111 ARG A N 1
ATOM 850 C CA . ARG A 1 111 ? -2.813 -9.544 14.076 1.00 92.12 111 ARG A CA 1
ATOM 851 C C . ARG A 1 111 ? -1.299 -9.306 13.957 1.00 92.12 111 ARG A C 1
ATOM 853 O O . ARG A 1 111 ? -0.525 -9.932 14.681 1.00 92.12 111 ARG A O 1
ATOM 860 N N . LEU A 1 112 ? -0.868 -8.411 13.065 1.00 92.31 112 LEU A N 1
ATOM 861 C CA . LEU A 1 112 ? 0.542 -8.111 12.800 1.00 92.31 112 LEU A CA 1
ATOM 862 C C . LEU A 1 112 ? 1.071 -6.884 13.553 1.00 92.31 112 LEU A C 1
ATOM 864 O O . LEU A 1 112 ? 2.229 -6.516 13.360 1.00 92.31 112 LEU A O 1
ATOM 868 N N . ILE A 1 113 ? 0.272 -6.245 14.414 1.00 93.75 113 ILE A N 1
ATOM 869 C CA . ILE A 1 113 ? 0.718 -5.078 15.189 1.00 93.75 113 ILE A CA 1
ATOM 870 C C . ILE A 1 113 ? 1.996 -5.403 15.979 1.00 93.75 113 ILE A C 1
ATOM 872 O O . ILE A 1 113 ? 2.076 -6.398 16.698 1.00 93.75 113 ILE A O 1
ATOM 876 N N . GLY A 1 114 ? 3.014 -4.546 15.845 1.00 93.12 114 GLY A N 1
ATOM 877 C CA . GLY A 1 114 ? 4.307 -4.711 16.513 1.00 93.12 114 GLY A CA 1
ATOM 878 C C . GLY A 1 114 ? 5.218 -5.785 15.908 1.00 93.12 114 GLY A C 1
ATOM 879 O O . GLY A 1 114 ? 6.332 -5.967 16.404 1.00 93.12 114 GLY A O 1
ATOM 880 N N . ARG A 1 115 ? 4.800 -6.472 14.839 1.00 94.25 115 ARG A N 1
ATOM 881 C CA . ARG A 1 115 ? 5.665 -7.380 14.074 1.00 94.25 115 ARG A CA 1
ATOM 882 C C . ARG A 1 115 ? 6.440 -6.624 12.998 1.00 94.25 115 ARG A C 1
ATOM 884 O O . ARG A 1 115 ? 6.085 -5.509 12.609 1.00 94.25 115 ARG A O 1
ATOM 891 N N . THR A 1 116 ? 7.524 -7.234 12.537 1.00 95.38 116 THR A N 1
ATOM 892 C CA . THR A 1 116 ? 8.310 -6.742 11.404 1.00 95.38 116 THR A CA 1
ATOM 893 C C . THR A 1 116 ? 7.882 -7.497 10.156 1.00 95.38 116 THR A C 1
ATOM 895 O O . THR A 1 116 ? 8.000 -8.716 10.115 1.00 95.38 116 THR A O 1
ATOM 898 N N . VAL A 1 117 ? 7.405 -6.775 9.148 1.00 95.88 117 VAL A N 1
ATOM 899 C CA . VAL A 1 117 ? 6.922 -7.328 7.879 1.00 95.88 117 VAL A CA 1
ATOM 900 C C . VAL A 1 117 ? 7.835 -6.917 6.729 1.00 95.88 117 VAL A C 1
ATOM 902 O O . VAL A 1 117 ? 8.534 -5.899 6.791 1.00 95.88 117 VAL A O 1
ATOM 905 N N . ARG A 1 118 ? 7.823 -7.713 5.662 1.00 96.19 118 ARG A N 1
ATOM 906 C CA . ARG A 1 118 ? 8.545 -7.430 4.420 1.00 96.19 118 ARG A CA 1
ATOM 907 C C . ARG A 1 118 ? 7.572 -6.835 3.417 1.00 96.19 118 ARG A C 1
ATOM 909 O O . ARG A 1 118 ? 6.571 -7.456 3.105 1.00 96.19 118 ARG A O 1
ATOM 916 N N . ALA A 1 119 ? 7.855 -5.650 2.902 1.00 95.31 119 ALA A N 1
ATOM 917 C CA . ALA A 1 119 ? 7.021 -5.002 1.901 1.00 95.31 119 ALA A CA 1
ATOM 918 C C . ALA A 1 119 ? 7.791 -4.874 0.585 1.00 95.31 119 ALA A C 1
ATOM 920 O O . ALA A 1 119 ? 8.899 -4.341 0.559 1.00 95.31 119 ALA A O 1
ATOM 921 N N . MET A 1 120 ? 7.210 -5.364 -0.500 1.00 95.06 120 MET A N 1
ATOM 922 C CA . MET A 1 120 ? 7.750 -5.303 -1.847 1.00 95.06 120 MET A CA 1
ATOM 923 C C . MET A 1 120 ? 6.976 -4.263 -2.649 1.00 95.06 120 MET A C 1
ATOM 925 O O . MET A 1 120 ? 5.779 -4.394 -2.894 1.00 95.06 120 MET A O 1
ATOM 929 N N . LEU A 1 121 ? 7.654 -3.175 -3.004 1.00 94.56 121 LEU A N 1
ATOM 930 C CA . LEU A 1 121 ? 7.070 -2.065 -3.746 1.00 94.56 121 LEU A CA 1
ATOM 931 C C . LEU A 1 121 ? 7.389 -2.212 -5.231 1.00 94.56 121 LEU A C 1
ATOM 933 O O . LEU A 1 121 ? 8.515 -1.930 -5.649 1.00 94.56 121 LEU A O 1
ATOM 937 N N . HIS A 1 122 ? 6.387 -2.575 -6.019 1.00 92.62 122 HIS A N 1
ATOM 938 C CA . HIS A 1 122 ? 6.461 -2.622 -7.473 1.00 92.62 122 HIS A CA 1
ATOM 939 C C . HIS A 1 122 ? 6.100 -1.265 -8.103 1.00 92.62 122 HIS A C 1
ATOM 941 O O . HIS A 1 122 ? 5.877 -0.248 -7.432 1.00 92.62 122 HIS A O 1
ATOM 947 N N . ALA A 1 123 ? 6.067 -1.229 -9.438 1.00 90.19 123 ALA A N 1
ATOM 948 C CA . ALA A 1 123 ? 5.672 -0.046 -10.194 1.00 90.19 123 ALA A CA 1
ATOM 949 C C . ALA A 1 123 ? 4.229 0.387 -9.877 1.00 90.19 123 ALA A C 1
ATOM 951 O O . ALA A 1 123 ? 4.022 1.574 -9.630 1.00 90.19 123 ALA A O 1
ATOM 952 N N . SER A 1 124 ? 3.292 -0.564 -9.802 1.00 91.44 124 SER A N 1
ATOM 953 C CA . SER A 1 124 ? 1.850 -0.294 -9.657 1.00 91.44 124 SER A CA 1
ATOM 954 C C . SER A 1 124 ? 1.250 -0.762 -8.331 1.00 91.44 124 SER A C 1
ATOM 956 O O . SER A 1 124 ? 0.198 -0.273 -7.932 1.00 91.44 124 SER A O 1
ATOM 958 N N . GLU A 1 125 ? 1.906 -1.680 -7.624 1.00 94.00 125 GLU A N 1
ATOM 959 C CA . GLU A 1 125 ? 1.375 -2.289 -6.402 1.00 94.00 125 GLU A CA 1
ATOM 960 C C . GLU A 1 125 ? 2.433 -2.403 -5.298 1.00 94.00 125 GLU A C 1
ATOM 962 O O . GLU A 1 125 ? 3.639 -2.316 -5.537 1.00 94.00 125 GLU A O 1
ATOM 967 N N . LEU A 1 126 ? 1.957 -2.568 -4.070 1.00 94.50 126 LEU A N 1
ATOM 968 C CA . LEU A 1 126 ? 2.722 -2.868 -2.872 1.00 94.50 126 LEU A CA 1
ATOM 969 C C . LEU A 1 126 ? 2.211 -4.194 -2.311 1.00 94.50 126 LEU A C 1
ATOM 971 O O . LEU A 1 126 ? 1.050 -4.285 -1.912 1.00 94.50 126 LEU A O 1
ATOM 975 N N . VAL A 1 127 ? 3.089 -5.185 -2.228 1.00 95.12 127 VAL A N 1
ATOM 976 C CA . VAL A 1 127 ? 2.786 -6.496 -1.648 1.00 95.12 127 VAL A CA 1
ATOM 977 C C . VAL A 1 127 ? 3.466 -6.596 -0.288 1.00 95.12 127 VAL A C 1
ATOM 979 O O . VAL A 1 127 ? 4.642 -6.268 -0.146 1.00 95.12 127 VAL A O 1
ATOM 982 N N . VAL A 1 128 ? 2.729 -6.999 0.739 1.00 95.44 128 VAL A N 1
ATOM 983 C CA . VAL A 1 128 ? 3.236 -7.153 2.104 1.00 95.44 128 VAL A CA 1
ATOM 984 C C . VAL A 1 128 ? 3.250 -8.630 2.457 1.00 95.44 128 VAL A C 1
ATOM 986 O O . VAL A 1 128 ? 2.246 -9.322 2.305 1.00 95.44 128 VAL A O 1
ATOM 989 N N . HIS A 1 129 ? 4.380 -9.087 2.977 1.00 95.44 129 HIS A N 1
ATOM 990 C CA . HIS A 1 129 ? 4.623 -10.455 3.391 1.00 95.44 129 HIS A CA 1
ATOM 991 C C . HIS A 1 129 ? 4.974 -10.534 4.878 1.00 95.44 129 HIS A C 1
ATOM 993 O O . HIS A 1 129 ? 5.819 -9.776 5.372 1.00 95.44 129 HIS A O 1
ATOM 999 N N . ASP A 1 130 ? 4.377 -11.504 5.568 1.00 93.69 130 ASP A N 1
ATOM 1000 C CA . ASP A 1 130 ? 4.839 -11.983 6.872 1.00 93.69 130 ASP A CA 1
ATOM 1001 C C . ASP A 1 130 ? 5.550 -13.328 6.661 1.00 93.69 130 ASP A C 1
ATOM 1003 O O . ASP A 1 130 ? 4.939 -14.356 6.365 1.00 93.69 130 ASP A O 1
ATOM 1007 N N . GLY A 1 131 ? 6.884 -13.314 6.701 1.00 90.69 131 GLY A N 1
ATOM 1008 C CA . GLY A 1 131 ? 7.698 -14.485 6.372 1.00 90.69 131 GLY A CA 1
ATOM 1009 C C . GLY A 1 131 ? 7.532 -14.942 4.916 1.00 90.69 131 GLY A C 1
ATOM 1010 O O . GLY A 1 131 ? 8.161 -14.377 4.018 1.00 90.69 131 GLY A O 1
ATOM 1011 N N . ARG A 1 132 ? 6.738 -16.002 4.709 1.00 91.12 132 ARG A N 1
ATOM 1012 C CA . ARG A 1 132 ? 6.435 -16.607 3.395 1.00 91.12 132 ARG A CA 1
ATOM 1013 C C . ARG A 1 132 ? 5.009 -16.326 2.912 1.00 91.12 132 ARG A C 1
ATOM 1015 O O . ARG A 1 132 ? 4.706 -16.608 1.759 1.00 91.12 132 ARG A O 1
ATOM 1022 N N . GLU A 1 133 ? 4.147 -15.801 3.774 1.00 93.06 133 GLU A N 1
ATOM 1023 C CA . GLU A 1 133 ? 2.736 -15.573 3.472 1.00 93.06 133 GLU A CA 1
ATOM 1024 C C . GLU A 1 133 ? 2.530 -14.142 2.967 1.00 93.06 133 GLU A C 1
ATOM 1026 O O . GLU A 1 133 ? 3.055 -13.194 3.552 1.00 93.06 133 GLU A O 1
ATOM 1031 N N . GLU A 1 134 ? 1.780 -13.973 1.876 1.00 94.31 134 GLU A N 1
ATOM 1032 C CA . GLU A 1 134 ? 1.266 -12.665 1.459 1.00 94.31 134 GLU A CA 1
ATOM 1033 C C . GLU A 1 134 ? 0.098 -12.279 2.371 1.00 94.31 134 GLU A C 1
ATOM 1035 O O . GLU A 1 134 ? -0.924 -12.957 2.402 1.00 94.31 134 GLU A O 1
ATOM 1040 N N . VAL A 1 135 ? 0.255 -11.190 3.124 1.00 93.56 135 VAL A N 1
ATOM 1041 C CA . VAL A 1 135 ? -0.722 -10.760 4.138 1.00 93.56 135 VAL A CA 1
ATOM 1042 C C . VAL A 1 135 ? -1.575 -9.581 3.695 1.00 93.56 135 VAL A C 1
ATOM 1044 O O . VAL A 1 135 ? -2.662 -9.386 4.232 1.00 93.56 135 VAL A O 1
ATOM 1047 N N . ALA A 1 136 ? -1.082 -8.768 2.760 1.00 93.50 136 ALA A N 1
ATOM 1048 C CA . ALA A 1 136 ? -1.821 -7.642 2.207 1.00 93.50 136 ALA A CA 1
ATOM 1049 C C . ALA A 1 136 ? -1.258 -7.231 0.846 1.00 93.50 136 ALA A C 1
ATOM 1051 O O . ALA A 1 136 ? -0.047 -7.276 0.623 1.00 93.50 136 ALA A O 1
ATOM 1052 N N . ARG A 1 137 ? -2.134 -6.730 -0.024 1.00 94.88 137 ARG A N 1
ATOM 1053 C CA . ARG A 1 137 ? -1.777 -6.157 -1.320 1.00 94.88 137 ARG A CA 1
ATOM 1054 C C . ARG A 1 137 ? -2.500 -4.838 -1.516 1.00 94.88 137 ARG A C 1
ATOM 1056 O O . ARG A 1 137 ? -3.709 -4.751 -1.319 1.00 94.88 137 ARG A O 1
ATOM 1063 N N . HIS A 1 138 ? -1.757 -3.815 -1.918 1.00 94.44 138 HIS A N 1
ATOM 1064 C CA . HIS A 1 138 ? -2.274 -2.465 -2.112 1.00 94.44 138 HIS A CA 1
ATOM 1065 C C . HIS A 1 138 ? -1.865 -1.907 -3.460 1.00 94.44 138 HIS A C 1
ATOM 1067 O O . HIS A 1 138 ? -0.754 -2.126 -3.928 1.00 94.44 138 HIS A O 1
ATOM 1073 N N . GLU A 1 139 ? -2.730 -1.095 -4.049 1.00 92.75 139 GLU A N 1
ATOM 1074 C CA . GLU A 1 139 ? -2.339 -0.247 -5.169 1.00 92.75 139 GLU A CA 1
ATOM 1075 C C . GLU A 1 139 ? -1.367 0.839 -4.694 1.00 92.75 139 GLU A C 1
ATOM 1077 O O . GLU A 1 139 ? -1.539 1.437 -3.624 1.00 92.75 139 GLU A O 1
ATOM 1082 N N . ARG A 1 140 ? -0.331 1.104 -5.491 1.00 92.50 140 ARG A N 1
ATOM 1083 C CA . ARG A 1 140 ? 0.688 2.088 -5.150 1.00 92.50 140 ARG A CA 1
ATOM 1084 C C . ARG A 1 140 ? 0.119 3.501 -5.233 1.00 92.50 140 ARG A C 1
ATOM 1086 O O . ARG A 1 140 ? -0.244 3.987 -6.299 1.00 92.50 140 ARG A O 1
ATOM 1093 N N . LEU A 1 141 ? 0.193 4.226 -4.121 1.00 90.88 141 LEU A N 1
ATOM 1094 C CA . LEU A 1 141 ? -0.102 5.655 -4.104 1.00 90.88 141 LEU A CA 1
ATOM 1095 C C . LEU A 1 141 ? 1.074 6.457 -4.687 1.00 90.88 141 LEU A C 1
ATOM 1097 O O . LEU A 1 141 ? 2.210 6.343 -4.215 1.00 90.88 141 LEU A O 1
ATOM 1101 N N . ILE A 1 142 ? 0.793 7.279 -5.703 1.00 87.06 142 ILE A N 1
ATOM 1102 C CA . ILE A 1 142 ? 1.772 8.184 -6.340 1.00 87.06 142 ILE A CA 1
ATOM 1103 C C . ILE A 1 142 ? 1.883 9.509 -5.568 1.00 87.06 142 ILE A C 1
ATOM 1105 O O . ILE A 1 142 ? 2.963 10.096 -5.485 1.00 87.06 142 ILE A O 1
ATOM 1109 N N . ALA A 1 143 ? 0.779 9.965 -4.972 1.00 85.38 143 ALA A N 1
ATOM 1110 C CA . ALA A 1 143 ? 0.741 11.174 -4.154 1.00 85.38 143 ALA A CA 1
ATOM 1111 C C . ALA A 1 143 ? 1.620 11.044 -2.898 1.00 85.38 143 ALA A C 1
ATOM 1113 O O . ALA A 1 143 ? 1.878 9.940 -2.419 1.00 85.38 143 ALA A O 1
ATOM 1114 N N . LYS A 1 144 ? 2.071 12.181 -2.353 1.00 84.44 144 LYS A N 1
ATOM 1115 C CA . LYS A 1 144 ? 2.843 12.233 -1.103 1.00 84.44 144 LYS A CA 1
ATOM 1116 C C . LYS A 1 144 ? 1.905 12.309 0.100 1.00 84.44 144 LYS A C 1
ATOM 1118 O O . LYS A 1 144 ? 1.005 13.141 0.112 1.00 84.44 144 LYS A O 1
ATOM 1123 N N . GLY A 1 145 ? 2.162 11.494 1.121 1.00 87.31 145 GLY A N 1
ATOM 1124 C CA . GLY A 1 145 ? 1.436 11.545 2.396 1.00 87.31 145 GLY A CA 1
ATOM 1125 C C . GLY A 1 145 ? 0.038 10.927 2.353 1.00 87.31 145 GLY A C 1
ATOM 1126 O O . GLY A 1 145 ? -0.761 11.170 3.254 1.00 87.31 145 GLY A O 1
ATOM 1127 N N . GLY A 1 146 ? -0.269 10.140 1.320 1.00 90.62 146 GLY A N 1
ATOM 1128 C CA . GLY A 1 146 ? -1.559 9.470 1.194 1.00 90.62 146 GLY A CA 1
ATOM 1129 C C . GLY A 1 146 ? -1.695 8.272 2.137 1.00 90.62 146 GLY A C 1
ATOM 1130 O O . GLY A 1 146 ? -0.702 7.705 2.607 1.00 90.62 146 GLY A O 1
ATOM 1131 N N . CYS A 1 147 ? -2.939 7.860 2.382 1.00 91.94 147 CYS A N 1
ATOM 1132 C CA . CYS A 1 147 ? -3.256 6.641 3.120 1.00 91.94 147 CYS A CA 1
ATOM 1133 C C . CYS A 1 147 ? -4.193 5.735 2.313 1.00 91.94 147 CYS A C 1
ATOM 1135 O O . CYS A 1 147 ? -5.228 6.184 1.822 1.00 91.94 147 CYS A O 1
ATOM 1137 N N . ARG A 1 148 ? -3.828 4.455 2.188 1.00 92.81 148 ARG A N 1
ATOM 1138 C CA . ARG A 1 148 ? -4.657 3.398 1.596 1.00 92.81 148 ARG A CA 1
ATOM 1139 C C . ARG A 1 148 ? -4.998 2.394 2.691 1.00 92.81 148 ARG A C 1
ATOM 1141 O O . ARG A 1 148 ? -4.135 1.639 3.150 1.00 92.81 148 ARG A O 1
ATOM 1148 N N . LEU A 1 149 ? -6.241 2.429 3.146 1.00 93.31 149 LEU A N 1
ATOM 1149 C CA . LEU A 1 149 ? -6.726 1.605 4.242 1.00 93.31 149 LEU A CA 1
ATOM 1150 C C . LEU A 1 149 ? -7.789 0.643 3.714 1.00 93.31 149 LEU A C 1
ATOM 1152 O O . LEU A 1 149 ? -8.749 1.069 3.079 1.00 93.31 149 LEU A O 1
ATOM 1156 N N . ASP A 1 150 ? -7.597 -0.644 3.977 1.00 91.75 150 ASP A N 1
ATOM 1157 C CA . ASP A 1 150 ? -8.603 -1.671 3.750 1.00 91.75 150 ASP A CA 1
ATOM 1158 C C . ASP A 1 150 ? -9.349 -1.922 5.061 1.00 91.75 150 ASP A C 1
ATOM 1160 O O . ASP A 1 150 ? -8.727 -2.020 6.122 1.00 91.75 150 ASP A O 1
ATOM 1164 N N . LEU A 1 151 ? -10.677 -1.982 4.990 1.00 90.69 151 LEU A N 1
ATOM 1165 C CA . LEU A 1 151 ? -11.531 -2.189 6.154 1.00 90.69 151 LEU A CA 1
ATOM 1166 C C . LEU A 1 151 ? -11.349 -3.599 6.725 1.00 90.69 151 LEU A C 1
ATOM 1168 O O . LEU A 1 151 ? -11.352 -3.759 7.947 1.00 90.69 151 LEU A O 1
ATOM 1172 N N . ASP A 1 152 ? -11.108 -4.585 5.860 1.00 89.50 152 ASP A N 1
ATOM 1173 C CA . ASP A 1 152 ? -10.996 -5.998 6.233 1.00 89.50 152 ASP A CA 1
ATOM 1174 C C . ASP A 1 152 ? -9.863 -6.242 7.233 1.00 89.50 152 ASP A C 1
ATOM 1176 O O . ASP A 1 152 ? -9.984 -7.035 8.168 1.00 89.50 152 ASP A O 1
ATOM 1180 N N . HIS A 1 153 ? -8.788 -5.462 7.121 1.00 91.69 153 HIS A N 1
ATOM 1181 C CA . HIS A 1 153 ? -7.653 -5.509 8.036 1.00 91.69 153 HIS A CA 1
ATOM 1182 C C . HIS A 1 153 ? -8.004 -5.157 9.485 1.00 91.69 153 HIS A C 1
ATOM 1184 O O . HIS A 1 153 ? -7.283 -5.565 10.398 1.00 91.69 153 HIS A O 1
ATOM 1190 N N . TYR A 1 154 ? -9.092 -4.415 9.700 1.00 90.44 154 TYR A N 1
ATOM 1191 C CA . TYR A 1 154 ? -9.531 -3.931 11.006 1.00 90.44 154 TYR A CA 1
ATOM 1192 C C . TYR A 1 154 ? -10.689 -4.736 11.597 1.00 90.44 154 TYR A C 1
ATOM 1194 O O . TYR A 1 154 ? -11.018 -4.531 12.768 1.00 90.44 154 TYR A O 1
ATOM 1202 N N . LEU A 1 155 ? -11.297 -5.655 10.838 1.00 90.06 155 LEU A N 1
ATOM 1203 C CA . LEU A 1 155 ? -12.494 -6.380 11.273 1.00 90.06 155 LEU A CA 1
ATOM 1204 C C . LEU A 1 155 ? -12.267 -7.156 12.574 1.00 90.06 155 LEU A C 1
ATOM 1206 O O . LEU A 1 155 ? -13.095 -7.070 13.475 1.00 90.06 155 LEU A O 1
ATOM 1210 N N . GLU A 1 156 ? -11.113 -7.810 12.734 1.00 87.88 156 GLU A N 1
ATOM 1211 C CA . GLU A 1 156 ? -10.754 -8.521 13.973 1.00 87.88 156 GLU A CA 1
ATOM 1212 C C . GLU A 1 156 ? -10.818 -7.601 15.214 1.00 87.88 156 GLU A C 1
ATOM 1214 O O . GLU A 1 156 ? -11.323 -7.990 16.269 1.00 87.88 156 GLU A O 1
ATOM 1219 N N . ALA A 1 157 ? -10.363 -6.347 15.094 1.00 87.50 157 ALA A N 1
ATOM 1220 C CA . ALA A 1 157 ? -10.450 -5.365 16.177 1.00 87.50 157 ALA A CA 1
ATOM 1221 C C . ALA A 1 157 ? -11.881 -4.845 16.381 1.00 87.50 157 ALA A C 1
ATOM 1223 O O . ALA A 1 157 ? -12.310 -4.615 17.516 1.00 87.50 157 ALA A O 1
ATOM 1224 N N . LEU A 1 158 ? -12.614 -4.651 15.284 1.00 87.38 158 LEU A N 1
ATOM 1225 C CA . LEU A 1 158 ? -13.970 -4.104 15.285 1.00 87.38 158 LEU A CA 1
ATOM 1226 C C . LEU A 1 158 ? -14.992 -5.084 15.866 1.00 87.38 158 LEU A C 1
ATOM 1228 O O . LEU A 1 158 ? -15.919 -4.638 16.535 1.00 87.38 158 LEU A O 1
ATOM 1232 N N . VAL A 1 159 ? -14.781 -6.396 15.724 1.00 89.00 159 VAL A N 1
ATOM 1233 C CA . VAL A 1 159 ? -15.591 -7.425 16.401 1.00 89.00 159 VAL A CA 1
ATOM 1234 C C . VAL A 1 159 ? -15.560 -7.231 17.918 1.00 89.00 159 VAL A C 1
ATOM 1236 O O . VAL A 1 159 ? -16.591 -7.304 18.581 1.00 89.00 159 VAL A O 1
ATOM 1239 N N . ARG A 1 160 ? -14.388 -6.920 18.486 1.00 88.25 160 ARG A N 1
ATOM 1240 C CA . ARG A 1 160 ? -14.246 -6.684 19.930 1.00 88.25 160 ARG A CA 1
ATOM 1241 C C . ARG A 1 160 ? -14.793 -5.323 20.363 1.00 88.25 160 ARG A C 1
ATOM 1243 O O . ARG A 1 160 ? -15.233 -5.173 21.502 1.00 88.25 160 ARG A O 1
ATOM 1250 N N . LYS A 1 161 ? -14.719 -4.311 19.494 1.00 90.06 161 LYS A N 1
ATOM 1251 C CA . LYS A 1 161 ? -15.152 -2.940 19.793 1.00 90.06 161 LYS A CA 1
ATOM 1252 C C . LYS A 1 161 ? -15.878 -2.321 18.591 1.00 90.06 161 LYS A C 1
ATOM 1254 O O . LYS A 1 161 ? -15.292 -1.494 17.886 1.00 90.06 161 LYS A O 1
ATOM 1259 N N . PRO A 1 162 ? -17.171 -2.634 18.399 1.00 86.69 162 PRO A N 1
ATOM 1260 C CA . PRO A 1 162 ? -17.928 -2.151 17.242 1.00 86.69 162 PRO A CA 1
ATOM 1261 C C . PRO A 1 162 ? -18.135 -0.631 17.270 1.00 86.69 162 PRO A C 1
ATOM 1263 O O . PRO A 1 162 ? -18.225 0.009 16.228 1.00 86.69 162 PRO A O 1
ATOM 1266 N N . GLY A 1 163 ? -18.110 -0.015 18.458 1.00 86.50 163 GLY A N 1
ATOM 1267 C CA . GLY A 1 163 ? -18.220 1.439 18.616 1.00 86.50 163 GLY A CA 1
ATOM 1268 C C . GLY A 1 163 ? -17.060 2.253 18.022 1.00 86.50 163 GLY A C 1
ATOM 1269 O O . GLY A 1 163 ? -17.112 3.475 18.064 1.00 86.50 163 GLY A O 1
ATOM 1270 N N . ALA A 1 164 ? -16.011 1.611 17.495 1.00 83.94 164 ALA A N 1
ATOM 1271 C CA . ALA A 1 164 ? -14.921 2.281 16.780 1.00 83.94 164 ALA A CA 1
ATOM 1272 C C . ALA A 1 164 ? -15.158 2.395 15.261 1.00 83.94 164 ALA A C 1
ATOM 1274 O O . ALA A 1 164 ? -14.356 3.018 14.571 1.00 83.94 164 ALA A O 1
ATOM 1275 N N . LEU A 1 165 ? -16.230 1.787 14.744 1.00 85.44 165 LEU A N 1
ATOM 1276 C CA . LEU A 1 165 ? -16.577 1.819 13.325 1.00 85.44 165 LEU A CA 1
ATOM 1277 C C . LEU A 1 165 ? -17.026 3.217 12.841 1.00 85.44 165 LEU A C 1
ATOM 1279 O O . LEU A 1 165 ? -16.579 3.637 11.770 1.00 85.44 165 LEU A O 1
ATOM 1283 N N . PRO A 1 166 ? -17.870 3.971 13.580 1.00 85.88 166 PRO A N 1
ATOM 1284 C CA . PRO A 1 166 ? -18.304 5.295 13.135 1.00 85.88 166 PRO A CA 1
ATOM 1285 C C . PRO A 1 166 ? -17.135 6.290 13.080 1.00 85.88 166 PRO A C 1
ATOM 1287 O O . PRO A 1 166 ? -16.414 6.461 14.061 1.00 85.88 166 PRO A O 1
ATOM 1290 N N . GLY A 1 167 ? -16.962 6.965 11.938 1.00 83.81 167 GLY A N 1
ATOM 1291 C CA . GLY A 1 167 ? -15.905 7.967 11.730 1.00 83.81 167 GLY A CA 1
ATOM 1292 C C . GLY A 1 167 ? -14.517 7.392 11.420 1.00 83.81 167 GLY A C 1
ATOM 1293 O O . GLY A 1 167 ? -13.529 8.125 11.451 1.00 83.81 167 GLY A O 1
ATOM 1294 N N . ALA A 1 168 ? -14.415 6.089 11.143 1.00 87.81 168 ALA A N 1
ATOM 1295 C CA . ALA A 1 168 ? -13.163 5.474 10.726 1.00 87.81 168 ALA A CA 1
ATOM 1296 C C . ALA A 1 168 ? -12.851 5.788 9.254 1.00 87.81 168 ALA A C 1
ATOM 1298 O O . ALA A 1 168 ? -13.623 5.444 8.361 1.00 87.81 168 ALA A O 1
ATOM 1299 N N . THR A 1 169 ? -11.652 6.311 8.981 1.00 89.75 169 THR A N 1
ATOM 1300 C CA . THR A 1 169 ? -11.184 6.584 7.610 1.00 89.75 169 THR A CA 1
ATOM 1301 C C . THR A 1 169 ? -11.242 5.347 6.708 1.00 89.75 169 THR A C 1
ATOM 1303 O O . THR A 1 169 ? -11.534 5.462 5.524 1.00 89.75 169 THR A O 1
ATOM 1306 N N . ALA A 1 170 ? -10.989 4.151 7.255 1.00 87.75 170 ALA A N 1
ATOM 1307 C CA . ALA A 1 170 ? -11.083 2.897 6.504 1.00 87.75 170 ALA A CA 1
ATOM 1308 C C . ALA A 1 170 ? -12.520 2.599 6.038 1.00 87.75 170 ALA A C 1
ATOM 1310 O O . ALA A 1 170 ? -12.715 2.120 4.924 1.00 87.75 170 ALA A O 1
ATOM 1311 N N . LEU A 1 171 ? -13.527 2.933 6.853 1.00 89.69 171 LEU A N 1
ATOM 1312 C CA . LEU A 1 171 ? -14.932 2.792 6.474 1.00 89.69 171 LEU A CA 1
ATOM 1313 C C . LEU A 1 171 ? -15.314 3.805 5.394 1.00 89.69 171 LEU A C 1
ATOM 1315 O O . LEU A 1 171 ? -15.980 3.443 4.428 1.00 89.69 171 LEU A O 1
ATOM 1319 N N . ASP A 1 172 ? -14.872 5.055 5.531 1.00 90.50 172 ASP A N 1
ATOM 1320 C CA . ASP A 1 172 ? -15.145 6.097 4.536 1.00 90.50 172 ASP A CA 1
ATOM 1321 C C . ASP A 1 172 ? -14.508 5.755 3.182 1.00 90.50 172 ASP A C 1
ATOM 1323 O O . ASP A 1 172 ? -15.151 5.902 2.142 1.00 90.50 172 ASP A O 1
ATOM 1327 N N . GLN A 1 173 ? -13.283 5.212 3.186 1.00 90.75 173 GLN A N 1
ATOM 1328 C CA . GLN A 1 173 ? -12.630 4.688 1.982 1.00 90.75 173 GLN A CA 1
ATOM 1329 C C . GLN A 1 173 ? -13.357 3.464 1.405 1.00 90.75 173 GLN A C 1
ATOM 1331 O O . GLN A 1 173 ? -13.473 3.338 0.188 1.00 90.75 173 GLN A O 1
ATOM 1336 N N . ALA A 1 174 ? -13.875 2.565 2.245 1.00 89.06 174 ALA A N 1
ATOM 1337 C CA . ALA A 1 174 ? -14.639 1.408 1.779 1.00 89.06 174 ALA A CA 1
ATOM 1338 C C . ALA A 1 174 ? -15.988 1.811 1.159 1.00 89.06 174 ALA A C 1
ATOM 1340 O O . ALA A 1 174 ? -16.407 1.225 0.159 1.00 89.06 174 ALA A O 1
ATOM 1341 N N . ARG A 1 175 ? -16.646 2.835 1.715 1.00 89.94 175 ARG A N 1
ATOM 1342 C CA . ARG A 1 175 ? -17.880 3.420 1.174 1.00 89.94 175 ARG A CA 1
ATOM 1343 C C . ARG A 1 175 ? -17.634 4.129 -0.150 1.00 89.94 175 ARG A C 1
ATOM 1345 O O . ARG A 1 175 ? -18.367 3.884 -1.101 1.00 89.94 175 ARG A O 1
ATOM 1352 N N . SER A 1 176 ? -16.592 4.957 -0.241 1.00 88.19 176 SER A N 1
ATOM 1353 C CA . SER A 1 176 ? -16.250 5.641 -1.496 1.00 88.19 176 SER A CA 1
ATOM 1354 C C . SER A 1 176 ? -15.837 4.663 -2.599 1.00 88.19 176 SER A C 1
ATOM 1356 O O . SER A 1 176 ? -16.120 4.904 -3.767 1.00 88.19 176 SER A O 1
ATOM 1358 N N . ALA A 1 177 ? -15.236 3.528 -2.228 1.00 86.56 177 ALA A N 1
ATOM 1359 C CA . ALA A 1 177 ? -14.910 2.437 -3.140 1.00 86.56 177 ALA A CA 1
ATOM 1360 C C . ALA A 1 177 ? -16.099 1.511 -3.474 1.00 86.56 177 ALA A C 1
ATOM 1362 O O . ALA A 1 177 ? -15.911 0.549 -4.217 1.00 86.56 177 ALA A O 1
ATOM 1363 N N . GLY A 1 178 ? -17.291 1.732 -2.905 1.00 84.88 178 GLY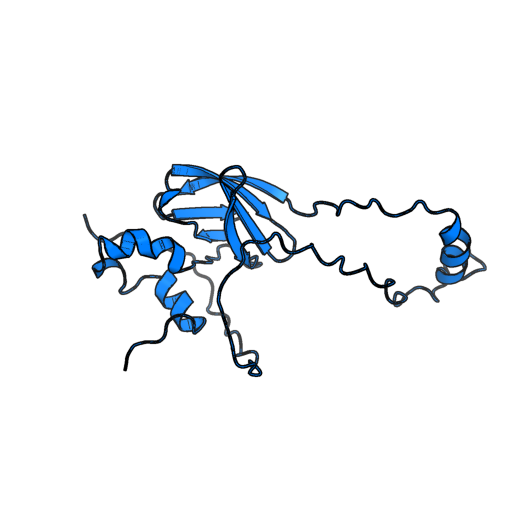 A N 1
ATOM 1364 C CA . GLY A 1 178 ? -18.471 0.883 -3.121 1.00 84.88 178 GLY A CA 1
ATOM 1365 C C . GLY A 1 178 ? -18.371 -0.529 -2.525 1.00 84.88 178 GLY A C 1
ATOM 1366 O O . GLY A 1 178 ? -19.214 -1.374 -2.806 1.00 84.88 178 GLY A O 1
ATOM 1367 N N . ARG A 1 179 ? -17.356 -0.804 -1.697 1.00 84.38 179 ARG A N 1
ATOM 1368 C CA . ARG A 1 179 ? -17.155 -2.110 -1.039 1.00 84.38 179 ARG A CA 1
ATOM 1369 C C . ARG A 1 179 ? -18.033 -2.291 0.194 1.00 84.38 179 ARG A C 1
ATOM 1371 O O . ARG A 1 179 ? -18.294 -3.416 0.600 1.00 84.38 179 ARG A O 1
ATOM 1378 N N . PHE A 1 180 ? -18.480 -1.188 0.790 1.00 80.25 180 PHE A N 1
ATOM 1379 C CA . PHE A 1 180 ? -19.336 -1.194 1.968 1.00 80.25 180 PHE A CA 1
ATOM 1380 C C . PHE A 1 180 ? -20.673 -0.523 1.650 1.00 80.25 180 PHE A C 1
ATOM 1382 O O . PHE A 1 180 ? -20.757 0.704 1.570 1.00 80.25 180 PHE A O 1
ATOM 1389 N N . THR A 1 181 ? -21.716 -1.335 1.475 1.00 79.31 181 THR A N 1
ATOM 1390 C CA . THR A 1 181 ? -23.082 -0.851 1.231 1.00 79.31 181 THR A CA 1
ATOM 1391 C C . THR A 1 181 ? -23.794 -0.659 2.574 1.00 79.31 181 THR A C 1
ATOM 1393 O O . THR A 1 181 ? -23.765 -1.577 3.396 1.00 79.31 181 THR A O 1
ATOM 1396 N N . PRO A 1 182 ? -24.413 0.504 2.851 1.00 73.06 182 PRO A N 1
ATOM 1397 C CA . PRO A 1 182 ? -25.274 0.641 4.020 1.00 73.06 182 PRO A CA 1
ATOM 1398 C C . PRO A 1 182 ? -26.504 -0.258 3.850 1.00 73.06 182 PRO A C 1
ATOM 1400 O O . PRO A 1 182 ? -27.131 -0.251 2.793 1.00 73.06 182 PRO A O 1
ATOM 1403 N N . LEU A 1 183 ? -26.835 -1.039 4.879 1.00 70.69 183 LEU A N 1
ATOM 1404 C CA . LEU A 1 183 ? -28.093 -1.785 4.905 1.00 70.69 183 LEU A CA 1
ATOM 1405 C C . LEU A 1 183 ? -29.253 -0.776 4.917 1.00 70.69 183 LEU A C 1
ATOM 1407 O O . LEU A 1 183 ? -29.224 0.168 5.712 1.00 70.69 183 LEU A O 1
ATOM 1411 N N . GLN A 1 184 ? -30.196 -0.952 3.987 1.00 51.88 184 GLN A N 1
ATOM 1412 C CA . GLN A 1 184 ? -31.442 -0.183 3.895 1.00 51.88 184 GLN A CA 1
ATOM 1413 C C . GLN A 1 184 ? -32.461 -0.667 4.923 1.00 51.88 184 GLN A C 1
ATOM 1415 O O . GLN A 1 184 ? -32.466 -1.886 5.211 1.00 51.88 184 GLN A O 1
#

pLDDT: mean 74.35, std 24.82, range [25.52, 96.19]

Secondary structure (DSSP, 8-state):
----S---------------------------------------------TTTTPBPTT-SSBHHHHHHHHGGGSPPPPSSPP--PEEEEEEPPTTSEEEETTEEEE--GGGTT-EEEEEE-SSEEEEEETTEEEEEEEPP-STT-EE--SGGGHHHHHH-GGGSTT-HHHHHHHHTT-SPPP-

Foldseek 3Di:
DDDDLDDLPDDDDPDDDDDDDDDDDDDDDDDDDPDDDPPPCPDPPPDDDDPQQQPDDPVDPDGNVVVCVVCVVVDDDDDPDDDQQWDKDWFFQACSQWTADQQEIEHFANVRHRHIWIWTHHPFKIWIDDPPDTGDIGTDDPDHNYYDYAVVSCVVVCVVPVVVQPPRPNNVNCVVVVNDDDDD

Radius of gyration: 23.28 Å; chains: 1; bounding box: 58×46×70 Å

Sequence (184 aa):
MAADLAKCQGAGHPQHVAPVRADAVQAHGVPGDVLQRPVVRRGVGASQAGVGDDRRIRSRHRTIGEYFTAERPLLGSLPDEPFETGRLFTLRVDRYSQICVRTNRYSVPVRLIGRTVRAMLHASELVVHDGREEVARHERLIAKGGCRLDLDHYLEALVRKPGALPGATALDQARSAGRFTPLQ